Protein AF-0000000076765986 (afdb_homodimer)

Foldseek 3Di:
DPDDPPVVVVVVCVVCVVPVPQLPAAAAWAEFPDAKEWEEADPDPLQVLLNSLCSNNVHHYDYDYDDPPRPVQVVVCVVPVHRAPTWIADPRVRDTDGTSVVSSVVSCVPIGPDPPPPPD/DPDDPPVRVVVVCVVCVVPVPQLPAAAAWAEFPDAKEWEEADPDPLQVLLNSLCSNNVHHYDYDYDDPPRPVQVVVCVVPVHRAPTWIADPRVRDTDGTSVVSSVVSCVPIGPDPPPPPD

Organism: Aegilops tauschii subsp. strangulata (NCBI:txid200361)

pLDDT: mean 87.37, std 14.61, range [26.2, 98.62]

Structure (mmCIF, N/CA/C/O backbone):
data_AF-0000000076765986-model_v1
#
loop_
_entity.id
_entity.type
_entity.pdbx_description
1 polymer 'GST N-terminal domain-containing protein'
#
loop_
_atom_site.group_PDB
_atom_site.id
_atom_site.type_symbol
_atom_site.label_atom_id
_atom_site.label_alt_id
_atom_site.label_comp_id
_atom_site.label_asym_id
_atom_site.label_entity_id
_atom_site.label_seq_id
_atom_site.pdbx_PDB_ins_code
_atom_site.Cartn_x
_atom_site.Cartn_y
_atom_site.Cartn_z
_atom_site.occupancy
_atom_site.B_iso_or_equiv
_atom_site.auth_seq_id
_atom_site.auth_comp_id
_atom_site.auth_asym_id
_atom_site.auth_atom_id
_atom_site.pdbx_PDB_model_num
ATOM 1 N N . MET A 1 1 ? 6.258 20.391 14.438 1 37.16 1 MET A N 1
ATOM 2 C CA . MET A 1 1 ? 6.371 19.016 13.945 1 37.16 1 MET A CA 1
ATOM 3 C C . MET A 1 1 ? 5.172 18.188 14.383 1 37.16 1 MET A C 1
ATOM 5 O O . MET A 1 1 ? 4.961 17.969 15.578 1 37.16 1 MET A O 1
ATOM 9 N N . LEU A 1 2 ? 3.955 18.406 13.789 1 46.31 2 LEU A N 1
ATOM 10 C CA . LEU A 1 2 ? 2.732 17.797 14.289 1 46.31 2 LEU A CA 1
ATOM 11 C C . LEU A 1 2 ? 2.918 16.297 14.469 1 46.31 2 LEU A C 1
ATOM 13 O O . LEU A 1 2 ? 3.219 15.578 13.508 1 46.31 2 LEU A O 1
ATOM 17 N N . SER A 1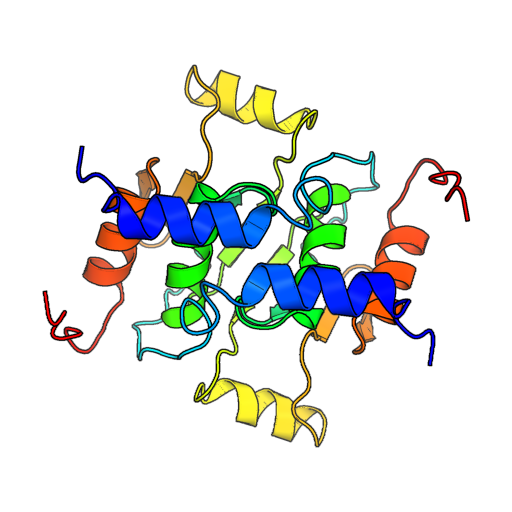 3 ? 3.469 15.953 15.688 1 57.06 3 SER A N 1
ATOM 18 C CA . SER A 1 3 ? 3.852 14.633 16.172 1 57.06 3 SER A CA 1
ATOM 19 C C . SER A 1 3 ? 2.668 13.664 16.156 1 57.06 3 SER A C 1
ATOM 21 O O . SER A 1 3 ? 1.525 14.078 16.375 1 57.06 3 SER A O 1
ATOM 23 N N . LEU A 1 4 ? 2.791 12.555 15.43 1 65.88 4 LEU A N 1
ATOM 24 C CA . LEU A 1 4 ? 1.808 11.508 15.703 1 65.88 4 LEU A CA 1
ATOM 25 C C . LEU A 1 4 ? 1.672 11.273 17.203 1 65.88 4 LEU A C 1
ATOM 27 O O . LEU A 1 4 ? 2.656 11.352 17.938 1 65.88 4 LEU A O 1
ATOM 31 N N . GLY A 1 5 ? 0.491 11.477 17.75 1 74.69 5 GLY A N 1
ATOM 32 C CA . GLY A 1 5 ? 0.334 11.18 19.172 1 74.69 5 GLY A CA 1
ATOM 33 C C . GLY A 1 5 ? 1.033 9.898 19.578 1 74.69 5 GLY A C 1
ATOM 34 O O . GLY A 1 5 ? 1.198 8.984 18.781 1 74.69 5 GLY A O 1
ATOM 35 N N . LEU A 1 6 ? 1.746 9.859 20.703 1 74.94 6 LEU A N 1
ATOM 36 C CA . LEU A 1 6 ? 2.457 8.734 21.297 1 74.94 6 LEU A CA 1
ATOM 37 C C . LEU A 1 6 ? 1.653 7.445 21.125 1 74.94 6 LEU A C 1
ATOM 39 O O . LEU A 1 6 ? 2.211 6.395 20.797 1 74.94 6 LEU A O 1
ATOM 43 N N . PHE A 1 7 ? 0.379 7.527 21.328 1 79.94 7 PHE A N 1
ATOM 44 C CA . PHE A 1 7 ? -0.491 6.359 21.219 1 79.94 7 PHE A CA 1
ATOM 45 C C . PHE A 1 7 ? -0.485 5.805 19.812 1 79.94 7 PHE A C 1
ATOM 47 O O . PHE A 1 7 ? -0.376 4.59 19.609 1 79.94 7 PHE A O 1
ATOM 54 N N . THR A 1 8 ? -0.492 6.613 18.797 1 78.88 8 THR A N 1
ATOM 55 C CA . THR A 1 8 ? -0.499 6.207 17.391 1 78.88 8 THR A CA 1
ATOM 56 C C . THR A 1 8 ? 0.824 5.547 17.016 1 78.88 8 THR A C 1
ATOM 58 O O . THR A 1 8 ? 0.838 4.504 16.359 1 78.88 8 THR A O 1
ATOM 61 N N . THR A 1 9 ? 1.862 6.16 17.469 1 78.5 9 THR A N 1
ATOM 62 C CA . THR A 1 9 ? 3.186 5.625 17.156 1 78.5 9 THR A CA 1
ATOM 63 C C . THR A 1 9 ? 3.375 4.254 17.797 1 78.5 9 THR A C 1
ATOM 65 O O . THR A 1 9 ? 3.896 3.334 17.172 1 78.5 9 THR A O 1
ATOM 68 N N . ILE A 1 10 ? 2.895 4.09 18.984 1 79.12 10 ILE A N 1
ATOM 69 C CA . ILE A 1 10 ? 3.021 2.828 19.703 1 79.12 10 ILE A CA 1
ATOM 70 C C . ILE A 1 10 ? 2.168 1.758 19.016 1 79.12 10 ILE A C 1
ATOM 72 O O . ILE A 1 10 ? 2.646 0.653 18.75 1 79.12 10 ILE A O 1
ATOM 76 N N . THR A 1 11 ? 0.942 2.045 18.672 1 81.44 11 THR A N 1
ATOM 77 C CA . THR A 1 11 ? 0.042 1.063 18.062 1 81.44 11 THR A CA 1
ATOM 78 C C . THR A 1 11 ? 0.521 0.669 16.672 1 81.44 11 THR A C 1
ATOM 80 O O . THR A 1 11 ? 0.465 -0.505 16.297 1 81.44 11 THR A O 1
ATOM 83 N N . ALA A 1 12 ? 0.985 1.662 15.984 1 81.06 12 ALA A N 1
ATOM 84 C CA . ALA A 1 12 ? 1.532 1.361 14.664 1 81.06 12 ALA A CA 1
ATOM 85 C C . ALA A 1 12 ? 2.777 0.486 14.773 1 81.06 12 ALA A C 1
ATOM 87 O O . ALA A 1 12 ? 2.953 -0.455 13.992 1 81.06 12 ALA A O 1
ATOM 88 N N . GLY A 1 13 ? 3.613 0.76 15.711 1 80.69 13 GLY A N 1
ATOM 89 C CA . GLY A 1 13 ? 4.793 -0.049 15.961 1 80.69 13 GLY A CA 1
ATOM 90 C C . GLY A 1 13 ? 4.469 -1.472 16.375 1 80.69 13 GLY A C 1
ATOM 91 O O . GLY A 1 13 ? 5.066 -2.424 15.859 1 80.69 13 GLY A O 1
ATOM 92 N N . LEU A 1 14 ? 3.521 -1.623 17.281 1 79.62 14 LEU A N 1
ATOM 93 C CA . LEU A 1 14 ? 3.107 -2.938 17.75 1 79.62 14 LEU A CA 1
ATOM 94 C C . LEU A 1 14 ? 2.467 -3.746 16.641 1 79.62 14 LEU A C 1
ATOM 96 O O . LEU A 1 14 ? 2.619 -4.969 16.578 1 79.62 14 LEU A O 1
ATOM 100 N N . ALA A 1 15 ? 1.842 -3.068 15.734 1 74.06 15 ALA A N 1
ATOM 101 C CA . ALA A 1 15 ? 1.213 -3.723 14.586 1 74.06 15 ALA A CA 1
ATOM 102 C C . ALA A 1 15 ? 2.26 -4.328 13.656 1 74.06 15 ALA A C 1
ATOM 104 O O . ALA A 1 15 ? 2.012 -5.352 13.016 1 74.06 15 ALA A O 1
ATOM 105 N N . MET A 1 16 ? 3.391 -3.809 13.719 1 74.75 16 MET A N 1
ATOM 106 C CA . MET A 1 16 ? 4.414 -4.223 12.766 1 74.75 16 MET A CA 1
ATOM 107 C C . MET A 1 16 ? 5.383 -5.215 13.398 1 74.75 16 MET A C 1
ATOM 109 O O . MET A 1 16 ? 6.152 -5.879 12.703 1 74.75 16 MET A O 1
ATOM 113 N N . ILE A 1 17 ? 5.355 -5.359 14.695 1 75.12 17 ILE A N 1
ATOM 114 C CA . ILE A 1 17 ? 6.371 -6.062 15.469 1 75.12 17 ILE A CA 1
ATOM 115 C C . ILE A 1 17 ? 6.395 -7.535 15.062 1 75.12 17 ILE A C 1
ATOM 117 O O . ILE A 1 17 ? 7.465 -8.141 14.953 1 75.12 17 ILE A O 1
ATOM 121 N N . TRP A 1 18 ? 5.383 -8.195 14.828 1 76.31 18 TRP A N 1
ATOM 122 C CA . TRP A 1 18 ? 5.34 -9.641 14.633 1 76.31 18 TRP A CA 1
ATOM 123 C C . TRP A 1 18 ? 5.777 -10.016 13.219 1 76.31 18 TRP A C 1
ATOM 125 O O . TRP A 1 18 ? 6.125 -11.172 12.953 1 76.31 18 TRP A O 1
ATOM 135 N N . ARG A 1 19 ? 5.84 -9.023 12.375 1 76.62 19 ARG A N 1
ATOM 136 C CA . ARG A 1 19 ? 6.195 -9.289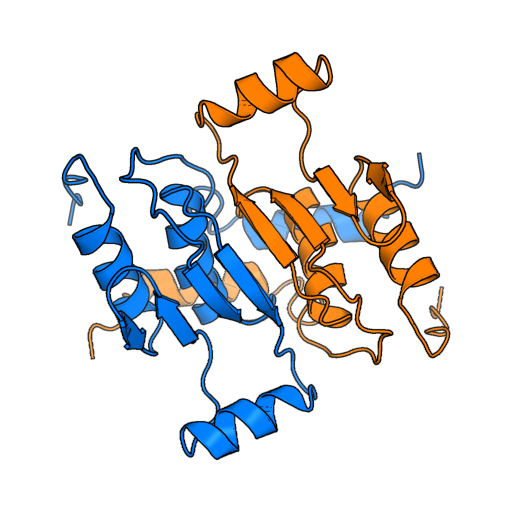 10.984 1 76.62 19 ARG A CA 1
ATOM 137 C C . ARG A 1 19 ? 7.191 -8.25 10.469 1 76.62 19 ARG A C 1
ATOM 139 O O . ARG A 1 19 ? 7.18 -7.914 9.281 1 76.62 19 ARG A O 1
ATOM 146 N N . VAL A 1 20 ? 7.965 -7.766 11.258 1 72.94 20 VAL A N 1
ATOM 147 C CA . VAL A 1 20 ? 8.859 -6.645 10.984 1 72.94 20 VAL A CA 1
ATOM 148 C C . VAL A 1 20 ? 9.797 -7.004 9.836 1 72.94 20 VAL A C 1
ATOM 150 O O . VAL A 1 20 ? 10.109 -6.156 8.992 1 72.94 20 VAL A O 1
ATOM 153 N N . TRP A 1 21 ? 10.055 -8.18 9.695 1 78.06 21 TRP A N 1
ATOM 154 C CA . TRP A 1 21 ? 11.008 -8.555 8.656 1 78.06 21 TRP A CA 1
ATOM 155 C C . TRP A 1 21 ? 10.312 -8.727 7.312 1 78.06 21 TRP A C 1
ATOM 157 O O . TRP A 1 21 ? 10.914 -8.508 6.262 1 78.06 21 TRP A O 1
ATOM 167 N N . LYS A 1 22 ? 9.062 -9.055 7.43 1 81.75 22 LYS A N 1
ATOM 168 C CA . LYS A 1 22 ? 8.328 -9.242 6.184 1 81.75 22 LYS A CA 1
ATOM 169 C C . LYS A 1 22 ? 7.949 -7.906 5.559 1 81.75 22 LYS A C 1
ATOM 171 O O . LYS A 1 22 ? 7.438 -7.016 6.242 1 81.75 22 LYS A O 1
ATOM 176 N N . GLY A 1 23 ? 8.312 -7.66 4.25 1 85 23 GLY A N 1
ATOM 177 C CA . GLY A 1 23 ? 8.039 -6.418 3.547 1 85 23 GLY A CA 1
ATOM 178 C C . GLY A 1 23 ? 9.039 -5.32 3.857 1 85 23 GLY A C 1
ATOM 179 O O . GLY A 1 23 ? 8.789 -4.148 3.576 1 85 23 GLY A O 1
ATOM 180 N N . SER A 1 24 ? 10.094 -5.676 4.531 1 86.06 24 SER A N 1
ATOM 181 C CA . SER A 1 24 ? 11.07 -4.664 4.934 1 86.06 24 SER A CA 1
ATOM 182 C C . SER A 1 24 ? 12.375 -4.809 4.156 1 86.06 24 SER A C 1
ATOM 184 O O . SER A 1 24 ? 13.172 -3.875 4.094 1 86.06 24 SER A O 1
ATOM 186 N N . SER A 1 25 ? 12.5 -6.016 3.592 1 86.81 25 SER A N 1
ATOM 187 C CA . SER A 1 25 ? 13.75 -6.238 2.877 1 86.81 25 SER A CA 1
ATOM 188 C C . SER A 1 25 ? 13.539 -6.238 1.367 1 86.81 25 SER A C 1
ATOM 190 O O . SER A 1 25 ? 12.445 -6.551 0.892 1 86.81 25 SER A O 1
ATOM 192 N N . TYR A 1 26 ? 14.68 -5.98 0.683 1 90.12 26 TYR A N 1
ATOM 193 C CA . TYR A 1 26 ? 14.664 -5.871 -0.771 1 90.12 26 TYR A CA 1
ATOM 194 C C . TYR A 1 26 ? 15.211 -7.137 -1.42 1 90.12 26 TYR A C 1
ATOM 196 O O . TYR A 1 26 ? 16.219 -7.68 -0.98 1 90.12 26 TYR A O 1
ATOM 204 N N . THR A 1 27 ? 14.422 -7.594 -2.367 1 89.94 27 THR A N 1
ATOM 205 C CA . THR A 1 27 ? 14.867 -8.664 -3.254 1 89.94 27 THR A CA 1
ATOM 206 C C . THR A 1 27 ? 14.984 -8.156 -4.691 1 89.94 27 THR A C 1
ATOM 208 O O . THR A 1 27 ? 14.078 -7.504 -5.203 1 89.94 27 THR A O 1
ATOM 211 N N . VAL A 1 28 ? 16.156 -8.438 -5.309 1 90.31 28 VAL A N 1
ATOM 212 C CA . VAL A 1 28 ? 16.359 -8.008 -6.688 1 90.31 28 VAL A CA 1
ATOM 213 C C . VAL A 1 28 ? 15.305 -8.633 -7.594 1 90.31 28 VAL A C 1
ATOM 215 O O . VAL A 1 28 ? 15.031 -9.828 -7.5 1 90.31 28 VAL A O 1
ATOM 218 N N . SER A 1 29 ? 14.672 -7.789 -8.398 1 93.69 29 SER A N 1
ATOM 219 C CA . SER A 1 29 ? 13.57 -8.258 -9.234 1 93.69 29 SER A CA 1
ATOM 220 C C . SER A 1 29 ? 13.625 -7.629 -10.625 1 93.69 29 SER A C 1
ATOM 222 O O . SER A 1 29 ? 14.328 -6.637 -10.836 1 93.69 29 SER A O 1
ATOM 224 N N . LYS A 1 30 ? 13.016 -8.359 -11.578 1 93.69 30 LYS A N 1
ATOM 225 C CA . LYS A 1 30 ? 12.766 -7.773 -12.891 1 93.69 30 LYS A CA 1
ATOM 226 C C . LYS A 1 30 ? 11.68 -6.707 -12.82 1 93.69 30 LYS A C 1
ATOM 228 O O . LYS A 1 30 ? 10.539 -6.996 -12.438 1 93.69 30 LYS A O 1
ATOM 233 N N . LEU A 1 31 ? 11.992 -5.523 -13.195 1 92.75 31 LEU A N 1
ATOM 234 C CA . LEU A 1 31 ? 11.016 -4.449 -13.094 1 92.75 31 LEU A CA 1
ATOM 235 C C . LEU A 1 31 ? 10.031 -4.504 -14.258 1 92.75 31 LEU A C 1
ATOM 237 O O . LEU A 1 31 ? 10.438 -4.531 -15.422 1 92.75 31 LEU A O 1
ATOM 241 N N . PRO A 1 32 ? 8.805 -4.551 -13.938 1 96.12 32 PRO A N 1
ATOM 242 C CA . PRO A 1 32 ? 7.82 -4.551 -15.016 1 96.12 32 PRO A CA 1
ATOM 243 C C . PRO A 1 32 ? 7.695 -3.191 -15.703 1 96.12 32 PRO A C 1
ATOM 245 O O . PRO A 1 32 ? 7.855 -2.152 -15.055 1 96.12 32 PRO A O 1
ATOM 248 N N . PRO A 1 33 ? 7.438 -3.211 -17.016 1 96.56 33 PRO A N 1
ATOM 249 C CA . PRO A 1 33 ? 7.262 -1.948 -17.734 1 96.56 33 PRO A CA 1
ATOM 250 C C . PRO A 1 33 ? 6.105 -1.112 -17.188 1 96.56 33 PRO A C 1
ATOM 252 O O . PRO A 1 33 ? 6.156 0.12 -17.234 1 96.56 33 PRO A O 1
ATOM 255 N N . GLN A 1 34 ? 5.09 -1.796 -16.766 1 97.94 34 GLN A N 1
ATOM 256 C CA . GLN A 1 34 ? 3.928 -1.121 -16.188 1 97.94 34 GLN A CA 1
ATOM 257 C C . GLN A 1 34 ? 3.691 -1.555 -14.742 1 97.94 34 GLN A C 1
ATOM 259 O O . GLN A 1 34 ? 3.945 -2.707 -14.391 1 97.94 34 GLN A O 1
ATOM 264 N N . PRO A 1 35 ? 3.174 -0.649 -13.961 1 98.25 35 PRO A N 1
ATOM 265 C CA . PRO A 1 35 ? 2.9 -1.042 -12.578 1 98.25 35 PRO A CA 1
ATOM 266 C C . PRO A 1 35 ? 1.866 -2.16 -12.469 1 98.25 35 PRO A C 1
ATOM 268 O O . PRO A 1 35 ? 0.938 -2.223 -13.281 1 98.25 35 PRO A O 1
ATOM 271 N N . ILE A 1 36 ? 2.057 -2.975 -11.453 1 98.44 36 ILE A N 1
ATOM 272 C CA . ILE A 1 36 ? 1.033 -3.953 -11.109 1 98.44 36 ILE A CA 1
ATOM 273 C C . ILE A 1 36 ? -0.165 -3.246 -10.477 1 98.44 36 ILE A C 1
ATOM 275 O O . ILE A 1 36 ? 0.001 -2.303 -9.703 1 98.44 36 ILE A O 1
ATOM 279 N N . GLU A 1 37 ? -1.327 -3.664 -10.875 1 98.25 37 GLU A N 1
ATOM 280 C CA . GLU A 1 37 ? -2.508 -3.135 -10.195 1 98.25 37 GLU A CA 1
ATOM 281 C C . GLU A 1 37 ? -2.969 -4.066 -9.078 1 98.25 37 GLU A C 1
ATOM 283 O O . GLU A 1 37 ? -3 -5.289 -9.258 1 98.25 37 GLU A O 1
ATOM 288 N N . ILE A 1 38 ? -3.246 -3.463 -7.918 1 98.12 38 ILE A N 1
ATOM 289 C CA . ILE A 1 38 ? -3.699 -4.277 -6.793 1 98.12 38 ILE A CA 1
ATOM 290 C C . ILE A 1 38 ? -4.906 -3.615 -6.133 1 98.12 38 ILE A C 1
ATOM 292 O O . ILE A 1 38 ? -4.926 -2.398 -5.938 1 98.12 38 ILE A O 1
ATOM 296 N N . TRP A 1 39 ? -6.004 -4.324 -5.957 1 96.56 39 TRP A N 1
ATOM 297 C CA . TRP A 1 39 ? -7.137 -3.955 -5.113 1 96.56 39 TRP A CA 1
ATOM 298 C C . TRP A 1 39 ? -6.977 -4.523 -3.707 1 96.56 39 TRP A C 1
ATOM 300 O O . TRP A 1 39 ? -6.938 -5.746 -3.525 1 96.56 39 TRP A O 1
ATOM 310 N N . ALA A 1 40 ? -6.809 -3.641 -2.779 1 96.12 40 ALA A N 1
ATOM 311 C CA . ALA A 1 40 ? -6.465 -4.035 -1.415 1 96.12 40 ALA A CA 1
ATOM 312 C C . ALA A 1 40 ? -6.887 -2.963 -0.413 1 96.12 40 ALA A C 1
ATOM 314 O O . ALA A 1 40 ? -7.363 -1.894 -0.802 1 96.12 40 ALA A O 1
ATOM 315 N N . TYR A 1 41 ? -6.805 -3.307 0.894 1 93.19 41 TYR A N 1
ATOM 316 C CA . TYR A 1 41 ? -6.977 -2.35 1.979 1 93.19 41 TYR A CA 1
ATOM 317 C C . TYR A 1 41 ? -6.102 -2.713 3.174 1 93.19 41 TYR A C 1
ATOM 319 O O . TYR A 1 41 ? -5.672 -3.861 3.309 1 93.19 41 TYR A O 1
ATOM 327 N N . GLU A 1 42 ? -5.797 -1.747 4.047 1 90.06 42 GLU A N 1
ATOM 328 C CA . GLU A 1 42 ? -4.754 -1.841 5.062 1 90.06 42 GLU A CA 1
ATOM 329 C C . GLU A 1 42 ? -5.145 -2.811 6.172 1 90.06 42 GLU A C 1
ATOM 331 O O . GLU A 1 42 ? -4.293 -3.502 6.73 1 90.06 42 GLU A O 1
ATOM 336 N N . GLY A 1 43 ? -6.418 -2.98 6.504 1 86.31 43 GLY A N 1
ATOM 337 C CA . GLY A 1 43 ? -6.852 -3.779 7.641 1 86.31 43 GLY A CA 1
ATOM 338 C C . GLY A 1 43 ? -6.992 -5.254 7.312 1 86.31 43 GLY A C 1
ATOM 339 O O . GLY A 1 43 ? -7.531 -6.023 8.109 1 86.31 43 GLY A O 1
ATOM 340 N N . SER A 1 44 ? -6.547 -5.707 6.234 1 89.12 44 SER A N 1
ATOM 341 C CA . SER A 1 44 ? -6.645 -7.105 5.824 1 89.12 44 SER A CA 1
ATOM 342 C C . SER A 1 44 ? -5.297 -7.809 5.93 1 89.12 44 SER A C 1
ATOM 344 O O . SER A 1 44 ? -4.336 -7.426 5.258 1 89.12 44 SER A O 1
ATOM 346 N N . PRO A 1 45 ? -5.246 -8.867 6.746 1 89.94 45 PRO A N 1
ATOM 347 C CA . PRO A 1 45 ? -3.982 -9.609 6.816 1 89.94 45 PRO A CA 1
ATOM 348 C C . PRO A 1 45 ? -3.605 -10.258 5.488 1 89.94 45 PRO A C 1
ATOM 350 O O . PRO A 1 45 ? -2.418 -10.414 5.191 1 89.94 45 PRO A O 1
ATOM 353 N N . PHE A 1 46 ? -4.551 -10.625 4.711 1 91.62 46 PHE A N 1
ATOM 354 C CA . PHE A 1 46 ? -4.293 -11.242 3.416 1 91.62 46 PHE A CA 1
ATOM 355 C C . PHE A 1 46 ? -3.762 -10.211 2.424 1 91.62 46 PHE A C 1
ATOM 357 O O . PHE A 1 46 ? -2.863 -10.508 1.635 1 91.62 46 PHE A O 1
ATOM 364 N N . CYS A 1 47 ? -4.355 -9 2.467 1 94.06 47 CYS A N 1
ATOM 365 C CA . CYS A 1 47 ? -3.844 -7.91 1.644 1 94.06 47 CYS A CA 1
ATOM 366 C C . CYS A 1 47 ? -2.41 -7.562 2.029 1 94.06 47 CYS A C 1
ATOM 368 O O . CYS A 1 47 ? -1.582 -7.277 1.164 1 94.06 47 CYS A O 1
ATOM 370 N N . LYS A 1 48 ? -2.154 -7.652 3.293 1 92.19 48 LYS A N 1
ATOM 371 C CA . LYS A 1 48 ? -0.805 -7.371 3.775 1 92.19 48 LYS A CA 1
ATOM 372 C C . LYS A 1 48 ? 0.208 -8.336 3.168 1 92.19 48 LYS A C 1
ATOM 374 O O . LYS A 1 48 ? 1.279 -7.922 2.721 1 92.19 48 LYS A O 1
ATOM 379 N N . ILE A 1 49 ? -0.094 -9.547 3.148 1 92.56 49 ILE A N 1
ATOM 380 C CA . ILE A 1 49 ? 0.811 -10.578 2.648 1 92.56 49 ILE A CA 1
ATOM 381 C C . ILE A 1 49 ? 1.153 -10.297 1.187 1 92.56 49 ILE A C 1
ATOM 383 O O . ILE A 1 49 ? 2.318 -10.375 0.789 1 92.56 49 ILE A O 1
ATOM 387 N N . ALA A 1 50 ? 0.202 -9.992 0.402 1 96 50 ALA A N 1
ATOM 388 C CA . ALA A 1 50 ? 0.445 -9.664 -0.999 1 96 50 ALA A CA 1
ATOM 389 C C . ALA A 1 50 ? 1.283 -8.391 -1.125 1 96 50 ALA A C 1
ATOM 391 O O . ALA A 1 50 ? 2.215 -8.336 -1.93 1 96 50 ALA A O 1
ATOM 392 N N . ARG A 1 51 ? 0.944 -7.363 -0.304 1 95.75 51 ARG A N 1
ATOM 393 C CA . ARG A 1 51 ? 1.693 -6.113 -0.338 1 95.75 51 ARG A CA 1
ATOM 394 C C . ARG A 1 51 ? 3.148 -6.336 0.059 1 95.75 51 ARG A C 1
ATOM 396 O O . ARG A 1 51 ? 4.051 -5.703 -0.495 1 95.75 51 ARG A O 1
ATOM 403 N N . GLU A 1 52 ? 3.387 -7.176 1.002 1 94.19 52 GLU A N 1
ATOM 404 C CA . GLU A 1 52 ? 4.754 -7.492 1.403 1 94.19 52 GLU A CA 1
ATOM 405 C C . GLU A 1 52 ? 5.57 -8.008 0.222 1 94.19 52 GLU A C 1
ATOM 407 O O . GLU A 1 52 ? 6.719 -7.602 0.03 1 94.19 52 GLU A O 1
ATOM 412 N N . ALA A 1 53 ? 4.992 -8.883 -0.536 1 95.25 53 ALA A N 1
ATOM 413 C CA . ALA A 1 53 ? 5.695 -9.414 -1.701 1 95.25 53 ALA A CA 1
ATOM 414 C C . ALA A 1 53 ? 5.984 -8.312 -2.719 1 95.25 53 ALA A C 1
ATOM 416 O O . ALA A 1 53 ? 7.09 -8.234 -3.26 1 95.25 53 ALA A O 1
ATOM 417 N N . LEU A 1 54 ? 4.988 -7.465 -2.986 1 96.94 54 LEU A N 1
ATOM 418 C CA . LEU A 1 54 ? 5.156 -6.355 -3.92 1 96.94 54 LEU A CA 1
ATOM 419 C C . LEU A 1 54 ? 6.285 -5.434 -3.469 1 96.94 54 LEU A C 1
ATOM 421 O O . LEU A 1 54 ? 7.09 -4.988 -4.289 1 96.94 54 LEU A O 1
ATOM 425 N N . VAL A 1 55 ? 6.348 -5.145 -2.172 1 95.12 55 VAL A N 1
ATOM 426 C CA . VAL A 1 55 ? 7.332 -4.219 -1.617 1 95.12 55 VAL A CA 1
ATOM 427 C C . VAL A 1 55 ? 8.719 -4.859 -1.646 1 95.12 55 VAL A C 1
ATOM 429 O O . VAL A 1 55 ? 9.695 -4.219 -2.037 1 95.12 55 VAL A O 1
ATOM 432 N N . GLU A 1 56 ? 8.82 -6.145 -1.275 1 93.69 56 GLU A N 1
ATOM 433 C CA . GLU A 1 56 ? 10.117 -6.828 -1.239 1 93.69 56 GLU A CA 1
ATOM 434 C C . GLU A 1 56 ? 10.727 -6.926 -2.635 1 93.69 56 GLU A C 1
ATOM 436 O O . GLU A 1 56 ? 11.938 -6.812 -2.795 1 93.69 56 GLU A O 1
ATOM 441 N N . LEU A 1 57 ? 9.859 -7.145 -3.578 1 94.94 57 LEU A N 1
ATOM 442 C CA . LEU A 1 57 ? 10.32 -7.258 -4.961 1 94.94 57 LEU A CA 1
ATOM 443 C C . LEU A 1 57 ? 10.414 -5.883 -5.613 1 94.94 57 LEU A C 1
ATOM 445 O O . LEU A 1 57 ? 10.828 -5.766 -6.77 1 94.94 57 LEU A O 1
ATOM 449 N N . GLU A 1 58 ? 9.969 -4.852 -4.902 1 94.38 58 GLU A N 1
ATOM 450 C CA . GLU A 1 58 ? 9.953 -3.453 -5.32 1 94.38 58 GLU A CA 1
ATOM 451 C C . GLU A 1 58 ? 9.25 -3.287 -6.668 1 94.38 58 GLU A C 1
ATOM 453 O O . GLU A 1 58 ? 9.766 -2.613 -7.562 1 94.38 58 GLU A O 1
ATOM 458 N N . LEU A 1 59 ? 8.203 -3.945 -6.801 1 96.69 59 LEU A N 1
ATOM 459 C CA . LEU A 1 59 ? 7.355 -3.799 -7.977 1 96.69 59 LEU A CA 1
ATOM 460 C C . LEU A 1 59 ? 6.441 -2.588 -7.844 1 96.69 59 LEU A C 1
ATOM 462 O O . LEU A 1 59 ? 5.598 -2.537 -6.941 1 96.69 59 LEU A O 1
ATOM 466 N N . PRO A 1 60 ? 6.684 -1.605 -8.695 1 96.69 60 PRO A N 1
ATOM 467 C CA . PRO A 1 60 ? 5.707 -0.518 -8.633 1 96.69 60 PRO A CA 1
ATOM 468 C C . PRO A 1 60 ? 4.27 -1.005 -8.805 1 96.69 60 PRO A C 1
ATOM 470 O O . PRO A 1 60 ? 4.008 -1.893 -9.617 1 96.69 60 PRO A O 1
ATOM 473 N N . HIS A 1 61 ? 3.4 -0.438 -7.984 1 98.44 61 HIS A N 1
ATOM 474 C CA . HIS A 1 61 ? 2.029 -0.932 -8.062 1 98.44 61 HIS A CA 1
ATOM 475 C C . HIS A 1 61 ? 1.025 0.176 -7.77 1 98.44 61 HIS A C 1
ATOM 477 O O . HIS A 1 61 ? 1.287 1.053 -6.941 1 98.44 61 HIS A O 1
ATOM 483 N N . LEU A 1 62 ? 0.034 0.146 -8.57 1 98.25 62 LEU A N 1
ATOM 484 C CA . LEU A 1 62 ? -1.111 1.027 -8.367 1 98.25 62 LEU A CA 1
ATOM 485 C C . LEU A 1 62 ? -2.148 0.372 -7.465 1 98.25 62 LEU A C 1
ATOM 487 O O . LEU A 1 62 ? -2.744 -0.645 -7.828 1 98.25 62 LEU A O 1
ATOM 491 N N . LEU A 1 63 ? -2.342 0.993 -6.312 1 97.75 63 LEU A N 1
ATOM 492 C CA . LEU A 1 63 ? -3.264 0.417 -5.34 1 97.75 63 LEU A CA 1
ATOM 493 C C . LEU A 1 63 ? -4.633 1.083 -5.426 1 97.75 63 LEU A C 1
ATOM 495 O O . LEU A 1 63 ? -4.738 2.309 -5.352 1 97.75 63 LEU A O 1
ATOM 499 N N . HIS A 1 64 ? -5.59 0.263 -5.695 1 95.75 64 HIS A N 1
ATOM 500 C CA . HIS A 1 64 ? -7 0.631 -5.602 1 95.75 64 HIS A CA 1
ATOM 501 C C . HIS A 1 64 ? -7.594 0.193 -4.266 1 95.75 64 HIS A C 1
ATOM 503 O O . HIS A 1 64 ? -7.801 -1 -4.035 1 95.75 64 HIS A O 1
ATOM 509 N N . SER A 1 65 ? -7.875 1.196 -3.502 1 94.69 65 SER A N 1
ATOM 510 C CA . SER A 1 65 ? -8.367 0.893 -2.162 1 94.69 65 SER A CA 1
ATOM 511 C C . SER A 1 65 ? -9.82 0.427 -2.199 1 94.69 65 SER A C 1
ATOM 513 O O . SER A 1 65 ? -10.633 0.975 -2.945 1 94.69 65 SER A O 1
ATOM 515 N N . CYS A 1 66 ? -10.086 -0.544 -1.438 1 93.69 66 CYS A N 1
ATOM 516 C CA . CYS A 1 66 ? -11.438 -1.055 -1.271 1 93.69 66 CYS A CA 1
ATOM 517 C C . CYS A 1 66 ? -11.711 -1.415 0.184 1 93.69 66 CYS A C 1
ATOM 519 O O . CYS A 1 66 ? -12.039 -2.562 0.494 1 93.69 66 CYS A O 1
ATOM 521 N N . ALA A 1 67 ? -11.602 -0.411 1.027 1 90.81 67 ALA A N 1
ATOM 522 C CA . ALA A 1 67 ? -11.812 -0.59 2.461 1 90.81 67 ALA A CA 1
ATOM 523 C C . ALA A 1 67 ? -13.25 -1.015 2.752 1 90.81 67 ALA A C 1
ATOM 525 O O . ALA A 1 67 ? -14.102 -0.992 1.861 1 90.81 67 ALA A O 1
ATOM 526 N N . ARG A 1 68 ? -13.5 -1.415 3.955 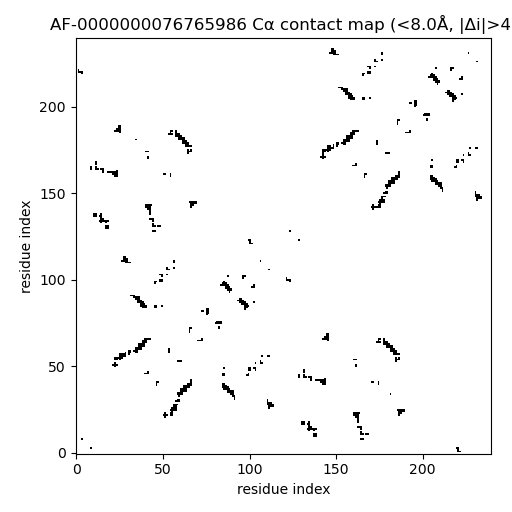1 88.31 68 ARG A N 1
ATOM 527 C CA . ARG A 1 68 ? -14.844 -1.804 4.352 1 88.31 68 ARG A CA 1
ATOM 528 C C . ARG A 1 68 ? -15.82 -0.646 4.184 1 88.31 68 ARG A C 1
ATOM 530 O O . ARG A 1 68 ? -15.508 0.496 4.52 1 88.31 68 ARG A O 1
ATOM 537 N N . GLY A 1 69 ? -17 -1.01 3.541 1 87.75 69 GLY A N 1
ATOM 538 C CA . GLY A 1 69 ? -18.016 0.005 3.326 1 87.75 69 GLY A CA 1
ATOM 539 C C . GLY A 1 69 ? -17.844 0.749 2.014 1 87.75 69 GLY A C 1
ATOM 540 O O . GLY A 1 69 ? -18.703 1.54 1.629 1 87.75 69 GLY A O 1
ATOM 541 N N . SER A 1 70 ? -16.688 0.572 1.398 1 90.25 70 SER A N 1
ATOM 542 C CA . SER A 1 70 ? -16.422 1.241 0.127 1 90.25 70 SER A CA 1
ATOM 543 C C . SER A 1 70 ? -17.406 0.774 -0.949 1 90.25 70 SER A C 1
ATOM 545 O O . SER A 1 70 ? -17.656 -0.425 -1.089 1 90.25 70 SER A O 1
ATOM 547 N N . PRO A 1 71 ? -17.922 1.65 -1.771 1 88.75 71 PRO A N 1
ATOM 548 C CA . PRO A 1 71 ? -18.75 1.254 -2.912 1 88.75 71 PRO A CA 1
ATOM 549 C C . PRO A 1 71 ? -17.969 0.485 -3.973 1 88.75 71 PRO A C 1
ATOM 551 O O . PRO A 1 71 ? -18.562 -0.221 -4.793 1 88.75 71 PRO A O 1
ATOM 554 N N . LYS A 1 72 ? -16.672 0.593 -3.912 1 89.06 72 LYS A N 1
ATOM 555 C CA . LYS A 1 72 ? -15.844 -0.081 -4.906 1 89.06 72 LYS A CA 1
ATOM 556 C C . LYS A 1 72 ? -15.93 -1.598 -4.758 1 89.06 72 LYS A C 1
ATOM 558 O O . LYS A 1 72 ? -15.602 -2.336 -5.688 1 89.06 72 LYS A O 1
ATOM 563 N N . ARG A 1 73 ? -16.234 -1.979 -3.586 1 91.5 73 ARG A N 1
ATOM 564 C CA . ARG A 1 73 ? -16.391 -3.412 -3.354 1 91.5 73 ARG A CA 1
ATOM 565 C C . ARG A 1 73 ? -17.5 -3.992 -4.219 1 91.5 73 ARG A C 1
ATOM 567 O O . ARG A 1 73 ? -17.391 -5.125 -4.691 1 91.5 73 ARG A O 1
ATOM 574 N N . GLN A 1 74 ? -18.531 -3.197 -4.441 1 90.75 74 GLN A N 1
ATOM 575 C CA . GLN A 1 74 ? -19.625 -3.629 -5.297 1 90.75 74 GLN A CA 1
ATOM 576 C C . GLN A 1 74 ? -19.172 -3.758 -6.75 1 90.75 74 GLN A C 1
ATOM 578 O O . GLN A 1 74 ? -19.641 -4.648 -7.469 1 90.75 74 GLN A O 1
ATOM 583 N N . GLU A 1 75 ? -18.25 -2.854 -7.113 1 88 75 GLU A N 1
ATOM 584 C CA . GLU A 1 75 ? -17.719 -2.938 -8.469 1 88 75 GLU A CA 1
ATOM 585 C C . GLU A 1 75 ? -16.984 -4.254 -8.688 1 88 75 GLU A C 1
ATOM 587 O O . GLU A 1 75 ? -17.156 -4.902 -9.727 1 88 75 GLU A O 1
ATOM 592 N N . ILE A 1 76 ? -16.172 -4.613 -7.723 1 87.38 76 ILE A N 1
ATOM 593 C CA . ILE A 1 76 ? -15.445 -5.875 -7.801 1 87.38 76 ILE A CA 1
ATOM 594 C C . ILE A 1 76 ? -16.422 -7.043 -7.785 1 87.38 76 ILE A C 1
ATOM 596 O O . ILE A 1 76 ? -16.266 -8.008 -8.531 1 87.38 76 ILE A O 1
ATOM 600 N N . PHE A 1 77 ? -17.438 -6.922 -6.938 1 91.38 77 PHE A N 1
ATOM 601 C CA . PHE A 1 77 ? -18.469 -7.953 -6.852 1 91.38 77 PHE A CA 1
ATOM 602 C C . PHE A 1 77 ? -19.172 -8.125 -8.195 1 91.38 77 PHE A C 1
ATOM 604 O O . PHE A 1 77 ? -19.375 -9.25 -8.656 1 91.38 77 PHE A O 1
ATOM 611 N N . LYS A 1 78 ? -19.531 -7.043 -8.781 1 91.31 78 LYS A N 1
ATOM 612 C CA . LYS A 1 78 ? -20.234 -7.086 -10.062 1 91.31 78 LYS A CA 1
ATOM 613 C C . LYS A 1 78 ? -19.359 -7.68 -11.156 1 91.31 78 LYS A C 1
ATOM 615 O O . LYS A 1 78 ? -19.828 -8.445 -11.992 1 91.31 78 LYS A O 1
ATOM 620 N N . LYS A 1 79 ? -18.141 -7.387 -11.07 1 89.5 79 LYS A N 1
ATOM 621 C CA . LYS A 1 79 ? -17.203 -7.832 -12.102 1 89.5 79 LYS A CA 1
ATOM 622 C C . LYS A 1 79 ? -16.844 -9.305 -11.922 1 89.5 79 LYS A C 1
ATOM 624 O O . LYS A 1 79 ? -16.719 -10.047 -12.906 1 89.5 79 LYS A O 1
ATOM 629 N N . HIS A 1 80 ? -16.781 -9.828 -10.672 1 89.88 80 HIS A N 1
ATOM 630 C CA . HIS A 1 80 ? -16.219 -11.156 -10.453 1 89.88 80 HIS A CA 1
ATOM 631 C C . HIS A 1 80 ? -17.234 -12.062 -9.766 1 89.88 80 HIS A C 1
ATOM 633 O O . HIS A 1 80 ? -17 -13.266 -9.625 1 89.88 80 HIS A O 1
ATOM 639 N N . GLY A 1 81 ? -18.406 -11.461 -9.375 1 90.88 81 GLY A N 1
ATOM 640 C CA . GLY A 1 81 ? -19.469 -12.234 -8.734 1 90.88 81 GLY A CA 1
ATOM 641 C C . GLY A 1 81 ? -19.266 -12.383 -7.238 1 90.88 81 GLY A C 1
ATOM 642 O O . GLY A 1 81 ? -20.125 -12.945 -6.547 1 90.88 81 GLY A O 1
ATOM 643 N N . LEU A 1 82 ? -18.078 -12 -6.766 1 88.88 82 LEU A N 1
ATOM 644 C CA . LEU A 1 82 ? -17.734 -11.992 -5.348 1 88.88 82 LEU A CA 1
ATOM 645 C C . LEU A 1 82 ? -16.781 -10.852 -5.016 1 88.88 82 LEU A C 1
ATOM 647 O O . LEU A 1 82 ? -16.094 -10.344 -5.895 1 88.88 82 LEU A O 1
ATOM 651 N N . PHE A 1 83 ? -16.938 -10.438 -3.779 1 90.25 83 PHE A N 1
ATOM 652 C CA . PHE A 1 83 ? -15.883 -9.547 -3.332 1 90.25 83 PHE A CA 1
ATOM 653 C C . PHE A 1 83 ? -14.773 -10.328 -2.637 1 90.25 83 PHE A C 1
ATOM 655 O O . PHE A 1 83 ? -15.031 -11.062 -1.684 1 90.25 83 PHE A O 1
ATOM 662 N N . GLN A 1 84 ? -13.625 -10.188 -3.195 1 92.94 84 GLN A N 1
ATOM 663 C CA . GLN A 1 84 ? -12.438 -10.766 -2.588 1 92.94 84 GLN A CA 1
ATOM 664 C C . GLN A 1 84 ? -11.219 -9.867 -2.785 1 92.94 84 GLN A C 1
ATOM 666 O O . GLN A 1 84 ? -11.023 -9.312 -3.865 1 92.94 84 GLN A O 1
ATOM 671 N N . ALA A 1 85 ? -10.477 -9.641 -1.695 1 94.06 85 ALA A N 1
ATOM 672 C CA . ALA A 1 85 ? -9.203 -8.93 -1.725 1 94.06 85 ALA A CA 1
ATOM 673 C C . ALA A 1 85 ? -8.133 -9.688 -0.943 1 94.06 85 ALA A C 1
ATOM 675 O O . ALA A 1 85 ? -8.43 -10.352 0.052 1 94.06 85 ALA A O 1
ATOM 676 N N . PRO A 1 86 ? -6.926 -9.664 -1.369 1 96.62 86 PRO A N 1
ATOM 677 C CA . PRO A 1 86 ? -6.371 -8.883 -2.475 1 96.62 86 PRO A CA 1
ATOM 678 C C . PRO A 1 86 ? -6.699 -9.477 -3.844 1 96.62 86 PRO A C 1
ATOM 680 O O . PRO A 1 86 ? -6.969 -10.672 -3.949 1 96.62 86 PRO A O 1
ATOM 683 N N . TYR A 1 87 ? -6.789 -8.641 -4.75 1 97 87 TYR A N 1
ATOM 684 C CA . TYR A 1 87 ? -6.902 -8.953 -6.172 1 97 87 TYR A CA 1
ATOM 685 C C . TYR A 1 87 ? -5.859 -8.195 -6.98 1 97 87 TYR A C 1
ATOM 687 O O . TYR A 1 87 ? -5.617 -7.012 -6.738 1 97 87 TYR A O 1
ATOM 695 N N . ILE A 1 88 ? -5.125 -8.891 -7.977 1 98.06 88 ILE A N 1
ATOM 696 C CA . ILE A 1 88 ? -4.148 -8.164 -8.781 1 98.06 88 ILE A CA 1
ATOM 697 C C . ILE A 1 88 ? -4.465 -8.336 -10.266 1 98.06 88 ILE A C 1
ATOM 699 O O . ILE A 1 88 ? -5.07 -9.336 -10.664 1 98.06 88 ILE A O 1
ATOM 703 N N . GLU A 1 89 ? -4.145 -7.383 -11.016 1 97.94 89 GLU A N 1
ATOM 704 C CA . GLU A 1 89 ? -4.012 -7.414 -12.469 1 97.94 89 GLU A CA 1
ATOM 705 C C . GLU A 1 89 ? -2.615 -6.973 -12.898 1 97.94 89 GLU A C 1
ATOM 707 O O . GLU A 1 89 ? -2.158 -5.887 -12.539 1 97.94 89 GLU A O 1
ATOM 712 N N . ASP A 1 90 ? -1.934 -7.902 -13.602 1 98.62 90 ASP A N 1
ATOM 713 C CA . ASP A 1 90 ? -0.619 -7.574 -14.141 1 98.62 90 ASP A CA 1
ATOM 714 C C . ASP A 1 90 ? -0.703 -7.266 -15.641 1 98.62 90 ASP A C 1
ATOM 716 O O . ASP A 1 90 ? -0.794 -8.18 -16.453 1 98.62 90 ASP A O 1
ATOM 720 N N . PRO A 1 91 ? -0.654 -6.031 -15.969 1 98.5 91 PRO A N 1
ATOM 721 C CA . PRO A 1 91 ? -0.79 -5.676 -17.391 1 98.5 91 PRO A CA 1
ATOM 722 C C . PRO A 1 91 ? 0.381 -6.168 -18.234 1 98.5 91 PRO A C 1
ATOM 724 O O . PRO A 1 91 ? 0.298 -6.172 -19.469 1 98.5 91 PRO A O 1
ATOM 727 N N . ASN A 1 92 ? 1.427 -6.535 -17.641 1 98.44 92 ASN A N 1
ATOM 728 C CA . ASN A 1 92 ? 2.625 -6.961 -18.359 1 98.44 92 ASN A CA 1
ATOM 729 C C . ASN A 1 92 ? 2.516 -8.414 -18.828 1 98.44 92 ASN A C 1
ATOM 731 O O . ASN A 1 92 ? 3.178 -8.812 -19.781 1 98.44 92 ASN A O 1
ATOM 735 N N . THR A 1 93 ? 1.711 -9.227 -18.156 1 98.19 93 THR A N 1
ATOM 736 C CA . THR A 1 93 ? 1.572 -10.641 -18.5 1 98.19 93 THR A CA 1
ATOM 737 C C . THR A 1 93 ? 0.123 -10.977 -18.828 1 98.19 93 THR A C 1
ATOM 739 O O . THR A 1 93 ? -0.16 -12.039 -19.391 1 98.19 93 THR A O 1
ATOM 742 N N . GLY A 1 94 ? -0.781 -10.109 -18.422 1 98.19 94 GLY A N 1
ATOM 743 C CA . GLY A 1 94 ? -2.197 -10.367 -18.625 1 98.19 94 GLY A CA 1
ATOM 744 C C . GLY A 1 94 ? -2.826 -11.164 -17.484 1 98.19 94 GLY A C 1
ATOM 745 O O . GLY A 1 94 ? -4.035 -11.391 -17.484 1 98.19 94 GLY A O 1
ATOM 746 N N . VAL A 1 95 ? -2.127 -11.516 -16.469 1 98.06 95 VAL A N 1
ATOM 747 C CA . VAL A 1 95 ? -2.605 -12.344 -15.359 1 98.06 95 VAL A CA 1
ATOM 748 C C . VAL A 1 95 ? -3.498 -11.516 -14.445 1 98.06 95 VAL A C 1
ATOM 750 O O . VAL A 1 95 ? -3.186 -10.367 -14.133 1 98.06 95 VAL A O 1
ATOM 753 N N . LYS A 1 96 ? -4.613 -12.055 -14.117 1 97.12 96 LYS A N 1
ATOM 754 C CA . LYS A 1 96 ? -5.562 -11.57 -13.125 1 97.12 96 LYS A CA 1
ATOM 755 C C . LYS A 1 96 ? -5.883 -12.648 -12.094 1 97.12 96 LYS A C 1
ATOM 757 O O . LYS A 1 96 ? -6.246 -13.773 -12.453 1 97.12 96 LYS A O 1
ATOM 762 N N . MET A 1 97 ? -5.703 -12.32 -10.82 1 96.38 97 MET A N 1
ATOM 763 C CA . MET A 1 97 ? -5.891 -13.422 -9.883 1 96.38 97 MET A CA 1
ATOM 764 C C . MET A 1 97 ? -6.207 -12.898 -8.484 1 96.38 97 MET A C 1
ATOM 766 O O . MET A 1 97 ? -5.914 -11.75 -8.164 1 96.38 97 MET A O 1
ATOM 770 N N . PHE A 1 98 ? -6.891 -13.852 -7.715 1 95.38 98 PHE A N 1
ATOM 771 C CA . PHE A 1 98 ? -7.141 -13.68 -6.289 1 95.38 98 PHE A CA 1
ATOM 772 C C . PHE A 1 98 ? -6.199 -14.547 -5.465 1 95.38 98 PHE A C 1
ATOM 774 O O . PHE A 1 98 ? -5.207 -15.062 -5.984 1 95.38 98 PHE A O 1
ATOM 781 N N . GLU A 1 99 ? -6.469 -14.586 -4.125 1 94.56 99 GLU A N 1
ATOM 782 C CA . GLU A 1 99 ? -5.789 -15.445 -3.16 1 94.56 99 GLU A CA 1
ATOM 783 C C . GLU A 1 99 ? -4.363 -14.969 -2.904 1 94.56 99 GLU A C 1
ATOM 785 O O . GLU A 1 99 ? -3.5 -15.078 -3.777 1 94.56 99 GLU A O 1
ATOM 790 N N . SER A 1 100 ? -4.125 -14.547 -1.698 1 95.5 100 SER A N 1
ATOM 791 C CA . SER A 1 100 ? -2.859 -13.93 -1.319 1 95.5 100 SER A CA 1
ATOM 792 C C . SER A 1 100 ? -1.691 -14.883 -1.526 1 95.5 100 SER A C 1
ATOM 794 O O . SER A 1 100 ? -0.643 -14.492 -2.043 1 95.5 100 SER A O 1
ATOM 796 N N . ALA A 1 101 ? -1.848 -16.156 -1.183 1 95.12 101 ALA A N 1
ATOM 797 C CA . ALA A 1 101 ? -0.764 -17.125 -1.344 1 95.12 101 ALA A CA 1
ATOM 798 C C . ALA A 1 101 ? -0.417 -17.328 -2.816 1 95.12 101 ALA A C 1
ATOM 800 O O . ALA A 1 101 ? 0.759 -17.391 -3.182 1 95.12 101 ALA A O 1
ATOM 801 N N . GLU A 1 102 ? -1.428 -17.406 -3.621 1 96.62 102 GLU A N 1
ATOM 802 C CA . GLU A 1 102 ? -1.213 -17.578 -5.055 1 96.62 102 GLU A CA 1
ATOM 803 C C . GLU A 1 102 ? -0.596 -16.312 -5.668 1 96.62 102 GLU A C 1
ATOM 805 O O . GLU A 1 102 ? 0.25 -16.406 -6.559 1 96.62 102 GLU A O 1
ATOM 810 N N . ILE A 1 103 ? -1.063 -15.172 -5.234 1 97.81 103 ILE A N 1
ATOM 811 C CA . ILE A 1 103 ? -0.506 -13.906 -5.699 1 97.81 103 ILE A CA 1
ATOM 812 C C . ILE A 1 103 ? 0.985 -13.852 -5.375 1 97.81 103 ILE A C 1
ATOM 814 O O . ILE A 1 103 ? 1.802 -13.523 -6.238 1 97.81 103 ILE A O 1
ATOM 818 N N . VAL A 1 104 ? 1.359 -14.234 -4.172 1 96.62 104 VAL A N 1
ATOM 819 C CA . VAL A 1 104 ? 2.756 -14.203 -3.75 1 96.62 104 VAL A CA 1
ATOM 820 C C . VAL A 1 104 ? 3.574 -15.156 -4.617 1 96.62 104 VAL A C 1
ATOM 822 O O . VAL A 1 104 ? 4.645 -14.797 -5.109 1 96.62 104 VAL A O 1
ATOM 825 N N . GLU A 1 105 ? 3.053 -16.375 -4.758 1 96.25 105 GLU A N 1
ATOM 826 C CA . GLU A 1 105 ? 3.742 -17.359 -5.59 1 96.25 105 GLU A CA 1
ATOM 827 C C . GLU A 1 105 ? 3.92 -16.844 -7.016 1 96.25 105 GLU A C 1
ATOM 829 O O . GLU A 1 105 ? 5.012 -16.938 -7.582 1 96.25 105 GLU A O 1
ATOM 834 N N . TYR A 1 106 ? 2.932 -16.266 -7.57 1 98 106 TYR A N 1
ATOM 835 C CA . TYR A 1 106 ? 2.969 -15.734 -8.93 1 98 106 TYR A CA 1
ATOM 836 C C . TYR A 1 106 ? 4.008 -14.633 -9.055 1 98 106 TYR A C 1
ATOM 838 O O . TYR A 1 106 ? 4.836 -14.648 -9.969 1 98 106 TYR A O 1
ATOM 846 N N . LEU A 1 107 ? 3.965 -13.633 -8.172 1 97.62 107 LEU A N 1
ATOM 847 C CA . LEU A 1 107 ? 4.871 -12.492 -8.227 1 97.62 107 LEU A CA 1
ATOM 848 C C . LEU A 1 107 ? 6.324 -12.945 -8.109 1 97.62 107 LEU A C 1
ATOM 850 O O . LEU A 1 107 ? 7.191 -12.453 -8.836 1 97.62 107 LEU A O 1
ATOM 854 N N . ARG A 1 108 ? 6.527 -13.844 -7.246 1 95.62 108 ARG A N 1
ATOM 855 C CA . ARG A 1 108 ? 7.895 -14.312 -7.059 1 95.62 108 ARG A CA 1
ATOM 856 C C . ARG A 1 108 ? 8.375 -15.117 -8.266 1 95.62 108 ARG A C 1
ATOM 858 O O . ARG A 1 108 ? 9.5 -14.938 -8.734 1 95.62 108 ARG A O 1
ATOM 865 N N . ALA A 1 109 ? 7.57 -16 -8.742 1 95.81 109 ALA A N 1
ATOM 866 C CA . ALA A 1 109 ? 7.934 -16.812 -9.906 1 95.81 109 ALA A CA 1
ATOM 867 C C . ALA A 1 109 ? 8.18 -15.93 -11.125 1 95.81 109 ALA A C 1
ATOM 869 O O . ALA A 1 109 ? 9.062 -16.219 -11.938 1 95.81 109 ALA A O 1
ATOM 870 N N . THR A 1 110 ? 7.477 -14.867 -11.281 1 97.06 110 THR A N 1
ATOM 871 C CA . THR A 1 110 ? 7.488 -14.062 -12.5 1 97.06 110 THR A CA 1
ATOM 872 C C . THR A 1 110 ? 8.602 -13.023 -12.445 1 97.06 110 THR A C 1
ATOM 874 O O . THR A 1 110 ? 9.242 -12.734 -13.461 1 97.06 110 THR A O 1
ATOM 877 N N . TYR A 1 111 ? 8.898 -12.477 -11.242 1 96.81 111 TYR A N 1
ATOM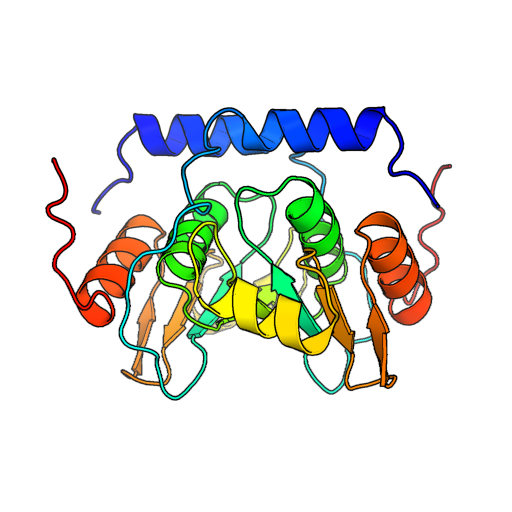 878 C CA . TYR A 1 111 ? 9.68 -11.242 -11.242 1 96.81 111 TYR A CA 1
ATOM 879 C C . TYR A 1 111 ? 10.977 -11.414 -10.453 1 96.81 111 TYR A C 1
ATOM 881 O O . TYR A 1 111 ? 11.867 -10.57 -10.523 1 96.81 111 TYR A O 1
ATOM 889 N N . THR A 1 112 ? 11.094 -12.469 -9.703 1 94 112 THR A N 1
ATOM 890 C CA . THR A 1 112 ? 12.352 -12.641 -8.984 1 94 112 THR A CA 1
ATOM 891 C C . THR A 1 112 ? 13.484 -12.984 -9.953 1 94 112 THR A C 1
ATOM 893 O O . THR A 1 112 ? 13.297 -13.797 -10.867 1 94 112 THR A O 1
ATOM 896 N N . LEU A 1 113 ? 14.578 -12.312 -10.016 1 88.44 113 LEU A N 1
ATOM 897 C CA . LEU A 1 113 ? 15.719 -12.609 -10.875 1 88.44 113 LEU A CA 1
ATOM 898 C C . LEU A 1 113 ? 16.547 -13.742 -10.297 1 88.44 113 LEU A C 1
ATOM 900 O O . LEU A 1 113 ? 17.031 -14.609 -11.039 1 88.44 113 LEU A O 1
ATOM 904 N N . TYR A 1 114 ? 16.891 -13.633 -8.992 1 72.38 114 TYR A N 1
ATOM 905 C CA . TYR A 1 114 ? 17.656 -14.734 -8.414 1 72.38 114 TYR A CA 1
ATOM 906 C C . TYR A 1 114 ? 16.766 -15.594 -7.508 1 72.38 114 TYR A C 1
ATOM 908 O O . TYR A 1 114 ? 15.977 -15.062 -6.723 1 72.38 114 TYR A O 1
ATOM 916 N N . PRO A 1 115 ? 16.594 -16.922 -7.941 1 57.12 115 PRO A N 1
ATOM 917 C CA . PRO A 1 115 ? 15.758 -17.797 -7.113 1 57.12 115 PRO A CA 1
ATOM 918 C C . PRO A 1 115 ? 16.031 -17.609 -5.617 1 57.12 115 PRO A C 1
ATOM 920 O O . PRO A 1 115 ? 17.188 -17.5 -5.203 1 57.12 115 PRO A O 1
ATOM 923 N N . GLN A 1 116 ? 15.234 -16.922 -4.918 1 52.31 116 GLN A N 1
ATOM 924 C CA . GLN A 1 116 ? 15.398 -16.906 -3.467 1 52.31 116 GLN A CA 1
ATOM 925 C C . GLN A 1 116 ? 15.391 -18.328 -2.908 1 52.31 116 GLN A C 1
ATOM 927 O O . GLN A 1 116 ? 14.555 -19.156 -3.289 1 52.31 116 GLN A O 1
ATOM 932 N N . TYR A 1 117 ? 16.5 -18.984 -2.812 1 44.34 117 TYR A N 1
ATOM 933 C CA . TYR A 1 117 ? 16.484 -20.281 -2.139 1 44.34 117 TYR A CA 1
ATOM 934 C C . TYR A 1 117 ? 15.555 -20.234 -0.926 1 44.34 117 TYR A C 1
ATOM 936 O O . TYR A 1 117 ? 15.742 -19.422 -0.024 1 44.34 117 TYR A O 1
ATOM 944 N N . GLN A 1 118 ? 14.281 -20.203 -1.119 1 39 118 GLN A N 1
ATOM 945 C CA . GLN A 1 118 ? 13.352 -20.438 -0.018 1 39 118 GLN A CA 1
ATOM 946 C C . GLN A 1 118 ? 13.883 -21.516 0.93 1 39 118 GLN A C 1
ATOM 948 O O . GLN A 1 118 ? 14.203 -22.625 0.501 1 39 118 GLN A O 1
ATOM 953 N N . ASN A 1 119 ? 14.609 -21.141 1.927 1 34.84 119 ASN A N 1
ATOM 954 C CA . ASN A 1 119 ? 14.703 -22.203 2.93 1 34.84 119 ASN A CA 1
ATOM 955 C C . ASN A 1 119 ? 13.32 -22.75 3.289 1 34.84 119 ASN A C 1
ATOM 957 O O . ASN A 1 119 ? 12.5 -22.047 3.869 1 34.84 119 ASN A O 1
ATOM 961 N N . LEU A 1 120 ? 12.531 -23.281 2.391 1 26.2 120 LEU A N 1
ATOM 962 C CA . LEU A 1 120 ? 11.547 -24.234 2.869 1 26.2 120 LEU A CA 1
ATOM 963 C C . LEU A 1 120 ? 12.203 -25.312 3.734 1 26.2 120 LEU A C 1
ATOM 965 O O . LEU A 1 120 ? 13.32 -25.75 3.445 1 26.2 120 LEU A O 1
ATOM 969 N N . MET B 1 1 ? -5.336 -25.281 -2.998 1 36.53 1 MET B N 1
ATOM 970 C CA . MET B 1 1 ? -5.465 -23.953 -2.414 1 36.53 1 MET B CA 1
ATOM 971 C C . MET B 1 1 ? -4.23 -23.609 -1.592 1 36.53 1 MET B C 1
ATOM 973 O O . MET B 1 1 ? -3.947 -24.25 -0.58 1 36.53 1 MET B O 1
ATOM 977 N N . LEU B 1 2 ? -3.031 -23.328 -2.232 1 46.56 2 LEU B N 1
ATOM 978 C CA . LEU B 1 2 ? -1.766 -23.172 -1.523 1 46.56 2 LEU B CA 1
ATOM 979 C C . LEU B 1 2 ? -1.908 -22.219 -0.349 1 46.56 2 LEU B C 1
ATOM 981 O O . LEU B 1 2 ? -2.254 -21.047 -0.537 1 46.56 2 LEU B O 1
ATOM 985 N N . SER B 1 3 ? -2.377 -22.812 0.788 1 57.16 3 SER B N 1
ATOM 986 C CA . SER B 1 3 ? -2.703 -22.203 2.074 1 57.16 3 SER B CA 1
ATOM 987 C C . SER B 1 3 ? -1.513 -21.438 2.641 1 57.16 3 SER B C 1
ATOM 989 O O . SER B 1 3 ? -0.363 -21.828 2.443 1 57.16 3 SER B O 1
ATOM 991 N N . LEU B 1 4 ? -1.666 -20.125 2.881 1 66 4 LEU B N 1
ATOM 992 C CA . LEU B 1 4 ? -0.65 -19.516 3.734 1 66 4 LEU B CA 1
ATOM 993 C C . LEU B 1 4 ? -0.419 -20.359 4.984 1 66 4 LEU B C 1
ATOM 995 O O . LEU B 1 4 ? -1.358 -20.953 5.523 1 66 4 LEU B O 1
ATOM 999 N N . GLY B 1 5 ? 0.796 -20.875 5.172 1 74.75 5 GLY B N 1
ATOM 1000 C CA . GLY B 1 5 ? 1.047 -21.609 6.398 1 74.75 5 GLY B CA 1
ATOM 1001 C C . GLY B 1 5 ? 0.405 -20.969 7.617 1 74.75 5 GLY B C 1
ATOM 1002 O O . GLY B 1 5 ? 0.209 -19.766 7.66 1 74.75 5 GLY B O 1
ATOM 1003 N N . LEU B 1 6 ? -0.225 -21.719 8.5 1 75.62 6 LEU B N 1
ATOM 1004 C CA . LEU B 1 6 ? -0.87 -21.312 9.742 1 75.62 6 LEU B CA 1
ATOM 1005 C C . LEU B 1 6 ? -0.049 -20.234 10.445 1 75.62 6 LEU B C 1
ATOM 1007 O O . LEU B 1 6 ? -0.603 -19.25 10.938 1 75.62 6 LEU B O 1
ATOM 1011 N N . PHE B 1 7 ? 1.235 -20.391 10.453 1 80.31 7 PHE B N 1
ATOM 1012 C CA . PHE B 1 7 ? 2.119 -19.438 11.109 1 80.31 7 PHE B CA 1
ATOM 1013 C C . PHE B 1 7 ? 2.031 -18.078 10.445 1 80.31 7 PHE B C 1
ATOM 1015 O O . PHE B 1 7 ? 1.93 -17.047 11.125 1 80.31 7 PHE B O 1
ATOM 1022 N N . THR B 1 8 ? 1.948 -17.984 9.156 1 78.75 8 THR B N 1
ATOM 1023 C CA . THR B 1 8 ? 1.873 -16.75 8.398 1 78.75 8 THR B CA 1
ATOM 1024 C C . THR B 1 8 ? 0.54 -16.047 8.641 1 78.75 8 THR B C 1
ATOM 1026 O O . THR B 1 8 ? 0.501 -14.828 8.852 1 78.75 8 THR B O 1
ATOM 1029 N N . THR B 1 9 ? -0.463 -16.828 8.633 1 78.44 9 THR B N 1
ATOM 1030 C CA . THR B 1 9 ? -1.793 -16.266 8.844 1 78.44 9 THR B CA 1
ATOM 1031 C C . THR B 1 9 ? -1.915 -15.688 10.25 1 78.44 9 THR B C 1
ATOM 1033 O O . THR B 1 9 ? -2.457 -14.594 10.43 1 78.44 9 THR B O 1
ATOM 1036 N N . ILE B 1 10 ? -1.355 -16.328 11.219 1 79.31 10 ILE B N 1
ATOM 1037 C CA . ILE B 1 10 ? -1.414 -15.891 12.609 1 79.31 10 ILE B CA 1
ATOM 1038 C C . ILE B 1 10 ? -0.585 -14.617 12.781 1 79.31 10 ILE B C 1
ATOM 1040 O O . ILE B 1 10 ? -1.061 -13.633 13.344 1 79.31 10 ILE B O 1
ATOM 1044 N N . THR B 1 11 ? 0.609 -14.562 12.258 1 81.69 11 THR B N 1
ATOM 1045 C CA . THR B 1 11 ? 1.488 -13.406 12.422 1 81.69 11 THR B CA 1
ATOM 1046 C C . THR B 1 11 ? 0.934 -12.195 11.688 1 81.69 11 THR B C 1
ATOM 1048 O O . THR B 1 11 ? 0.987 -11.07 12.203 1 81.69 11 THR B O 1
ATOM 1051 N N . ALA B 1 12 ? 0.419 -12.469 10.539 1 81.25 12 ALA B N 1
ATOM 1052 C CA . ALA B 1 12 ? -0.198 -11.375 9.797 1 81.25 12 ALA B CA 1
ATOM 1053 C C . ALA B 1 12 ? -1.42 -10.836 10.531 1 81.25 12 ALA B C 1
ATOM 1055 O O . ALA B 1 12 ? -1.624 -9.617 10.594 1 81.25 12 ALA B O 1
ATOM 1056 N N . GLY B 1 13 ? -2.205 -11.688 11.062 1 80.81 13 GLY B N 1
ATOM 1057 C CA . GLY B 1 13 ? -3.357 -11.289 11.852 1 80.81 13 GLY B CA 1
ATOM 1058 C C . GLY B 1 13 ? -2.982 -10.5 13.094 1 80.81 13 GLY B C 1
ATOM 1059 O O . GLY B 1 13 ? -3.586 -9.469 13.391 1 80.81 13 GLY B O 1
ATOM 1060 N N . LEU B 1 14 ? -1.984 -10.961 13.82 1 79.62 14 LEU B N 1
ATOM 1061 C CA . LEU B 1 14 ? -1.521 -10.297 15.031 1 79.62 14 LEU B CA 1
ATOM 1062 C C . LEU B 1 14 ? -0.926 -8.93 14.711 1 79.62 14 LEU B C 1
ATOM 1064 O O . LEU B 1 14 ? -1.056 -7.992 15.492 1 79.62 14 LEU B O 1
ATOM 1068 N N . ALA B 1 15 ? -0.36 -8.805 13.555 1 74.69 15 ALA B N 1
ATOM 1069 C CA . ALA B 1 15 ? 0.225 -7.543 13.109 1 74.69 15 ALA B CA 1
ATOM 1070 C C . ALA B 1 15 ? -0.854 -6.488 12.883 1 74.69 15 ALA B C 1
ATOM 1072 O O . ALA B 1 15 ? -0.611 -5.293 13.055 1 74.69 15 ALA B O 1
ATOM 1073 N N . MET B 1 16 ? -1.989 -6.949 12.648 1 75.5 16 MET B N 1
ATOM 1074 C CA . MET B 1 16 ? -3.053 -6.02 12.281 1 75.5 16 MET B CA 1
ATOM 1075 C C . MET B 1 16 ? -3.969 -5.746 13.469 1 75.5 16 MET B C 1
ATOM 1077 O O . MET B 1 16 ? -4.777 -4.812 13.438 1 75.5 16 MET B O 1
ATOM 1081 N N . ILE B 1 17 ? -3.842 -6.5 14.516 1 75.81 17 ILE B N 1
ATOM 1082 C CA . ILE B 1 17 ? -4.801 -6.531 15.617 1 75.81 17 ILE B CA 1
ATOM 1083 C C . ILE B 1 17 ? -4.844 -5.168 16.297 1 75.81 17 ILE B C 1
ATOM 1085 O O . ILE B 1 17 ? -5.914 -4.68 16.672 1 75.81 17 ILE B O 1
ATOM 1089 N N . TRP B 1 18 ? -3.836 -4.492 16.547 1 76.69 18 TRP B N 1
ATOM 1090 C CA . TRP B 1 18 ? -3.797 -3.289 17.375 1 76.69 18 TRP B CA 1
ATOM 1091 C C . TRP B 1 18 ? -4.301 -2.078 16.594 1 76.69 18 TRP B C 1
ATOM 1093 O O . TRP B 1 18 ? -4.664 -1.059 17.188 1 76.69 18 TRP B O 1
ATOM 1103 N N . ARG B 1 19 ? -4.414 -2.238 15.297 1 77 19 ARG B N 1
ATOM 1104 C CA . ARG B 1 19 ? -4.836 -1.117 14.469 1 77 19 ARG B CA 1
ATOM 1105 C C . ARG B 1 19 ? -5.867 -1.562 13.438 1 77 19 ARG B C 1
ATOM 1107 O O . ARG B 1 19 ? -5.926 -1.013 12.328 1 77 19 ARG B O 1
ATOM 1114 N N . VAL B 1 20 ? -6.609 -2.477 13.742 1 73.56 20 VAL B N 1
ATOM 1115 C CA . VAL B 1 20 ? -7.531 -3.137 12.82 1 73.56 20 VAL B CA 1
ATOM 1116 C C . VAL B 1 20 ? -8.531 -2.123 12.273 1 73.56 20 VAL B C 1
ATOM 1118 O O . VAL B 1 20 ? -8.914 -2.186 11.102 1 73.56 20 VAL B O 1
ATOM 1121 N N . TRP B 1 21 ? -8.766 -1.169 12.992 1 78.56 21 TRP B N 1
ATOM 1122 C CA . TRP B 1 21 ? -9.773 -0.212 12.547 1 78.56 21 TRP B CA 1
ATOM 1123 C C . TRP B 1 21 ? -9.156 0.844 1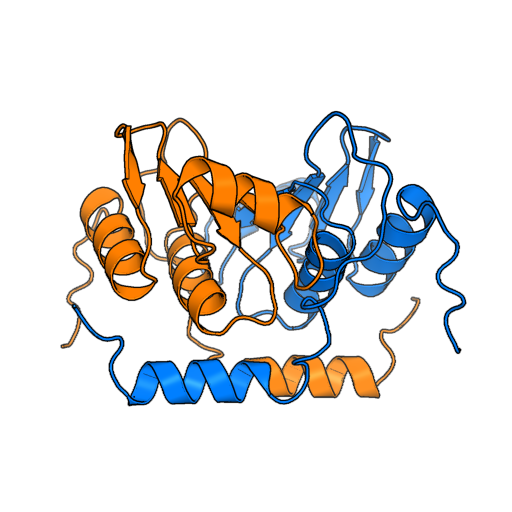1.633 1 78.56 21 TRP B C 1
ATOM 1125 O O . TRP B 1 21 ? -9.828 1.381 10.75 1 78.56 21 TRP B O 1
ATOM 1135 N N . LYS B 1 22 ? -7.891 1.039 11.859 1 82.25 22 LYS B N 1
ATOM 1136 C CA . LYS B 1 22 ? -7.23 2.043 11.031 1 82.25 22 LYS B CA 1
ATOM 1137 C C . LYS B 1 22 ? -6.914 1.488 9.641 1 82.25 22 LYS B C 1
ATOM 1139 O O . LYS B 1 22 ? -6.379 0.384 9.516 1 82.25 22 LYS B O 1
ATOM 1144 N N . GLY B 1 23 ? -7.355 2.197 8.539 1 85.25 23 GLY B N 1
ATOM 1145 C CA . GLY B 1 23 ? -7.152 1.764 7.164 1 85.25 23 GLY B CA 1
ATOM 1146 C C . GLY B 1 23 ? -8.164 0.729 6.711 1 85.25 23 GLY B C 1
ATOM 1147 O O . GLY B 1 23 ? -7.965 0.068 5.688 1 85.25 23 GLY B O 1
ATOM 1148 N N . SER B 1 24 ? -9.172 0.511 7.512 1 86.25 24 SER B N 1
ATOM 1149 C CA . SER B 1 24 ? -10.141 -0.526 7.188 1 86.25 24 SER B CA 1
ATOM 1150 C C . SER B 1 24 ? -11.477 0.082 6.773 1 86.25 24 SER B C 1
ATOM 1152 O O . SER B 1 24 ? -12.297 -0.582 6.133 1 86.25 24 SER B O 1
ATOM 1154 N N . SER B 1 25 ? -11.617 1.354 7.184 1 87.12 25 SER B N 1
ATOM 1155 C CA . SER B 1 25 ? -12.898 1.97 6.867 1 87.12 25 SER B CA 1
ATOM 1156 C C . SER B 1 25 ? -12.758 3 5.754 1 87.12 25 SER B C 1
ATOM 1158 O O . SER B 1 25 ? -11.688 3.568 5.555 1 87.12 25 SER B O 1
ATOM 1160 N N . TYR B 1 26 ? -13.961 3.236 5.148 1 90.19 26 TYR B N 1
ATOM 1161 C CA . TYR B 1 26 ? -14.031 4.137 4.004 1 90.19 26 TYR B CA 1
ATOM 1162 C C . TYR B 1 26 ? -14.578 5.5 4.414 1 90.19 26 TYR B C 1
ATOM 1164 O O . TYR B 1 26 ? -15.547 5.582 5.172 1 90.19 26 TYR B O 1
ATOM 1172 N N . THR B 1 27 ? -13.828 6.512 3.977 1 90 27 THR B N 1
ATOM 1173 C CA . THR B 1 27 ? -14.297 7.891 4.07 1 90 27 THR B CA 1
ATOM 1174 C C . THR B 1 27 ? -14.5 8.484 2.68 1 90 27 THR B C 1
ATOM 1176 O O . THR B 1 27 ? -13.633 8.367 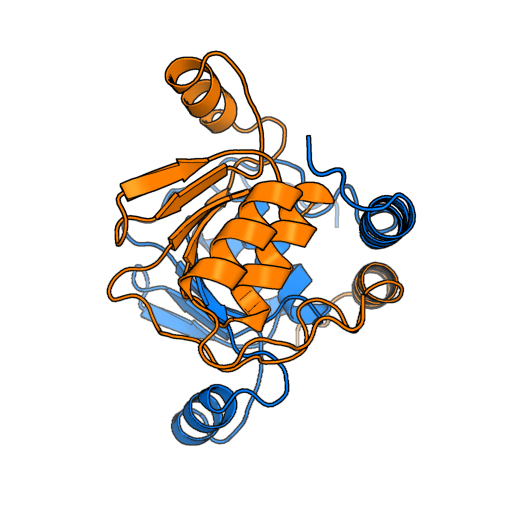1.814 1 90 27 THR B O 1
ATOM 1179 N N . VAL B 1 28 ? -15.68 9.078 2.469 1 90.31 28 VAL B N 1
ATOM 1180 C CA . VAL B 1 28 ? -15.977 9.688 1.174 1 90.31 28 VAL B CA 1
ATOM 1181 C C . VAL B 1 28 ? -14.953 10.789 0.876 1 90.31 28 VAL B C 1
ATOM 1183 O O . VAL B 1 28 ? -14.656 11.609 1.742 1 90.31 28 VAL B O 1
ATOM 1186 N N . SER B 1 29 ? -14.383 10.703 -0.316 1 93.75 29 SER B N 1
ATOM 1187 C CA . SER B 1 29 ? -13.32 11.648 -0.674 1 93.75 29 SER B CA 1
ATOM 1188 C C . SER B 1 29 ? -13.469 12.117 -2.117 1 93.75 29 SER B C 1
ATOM 1190 O O . SER B 1 29 ? -14.203 11.516 -2.902 1 93.75 29 SER B O 1
ATOM 1192 N N . LYS B 1 30 ? -12.883 13.32 -2.352 1 93.69 30 LYS B N 1
ATOM 1193 C CA . LYS B 1 30 ? -12.719 13.781 -3.727 1 93.69 30 LYS B CA 1
ATOM 1194 C C . LYS B 1 30 ? -11.656 12.969 -4.453 1 93.69 30 LYS B C 1
ATOM 1196 O O . LYS B 1 30 ? -10.492 12.945 -4.039 1 93.69 30 LYS B O 1
ATOM 1201 N N . LEU B 1 31 ? -12.023 12.336 -5.512 1 92.75 31 LEU B N 1
ATOM 1202 C CA . LEU B 1 31 ? -11.062 11.492 -6.219 1 92.75 31 LEU B CA 1
ATOM 1203 C C . LEU B 1 31 ? -10.141 12.336 -7.094 1 92.75 31 LEU B C 1
ATOM 1205 O O . LEU B 1 31 ? -10.609 13.133 -7.91 1 92.75 31 LEU B O 1
ATOM 1209 N N . PRO B 1 32 ? -8.898 12.188 -6.902 1 96.12 32 PRO B N 1
ATOM 1210 C CA . PRO B 1 32 ? -7.969 12.938 -7.75 1 96.12 32 PRO B CA 1
ATOM 1211 C C . PRO B 1 32 ? -7.914 12.406 -9.18 1 96.12 32 PRO B C 1
ATOM 1213 O O . PRO B 1 32 ? -8.07 11.203 -9.398 1 96.12 32 PRO B O 1
ATOM 1216 N N . PRO B 1 33 ? -7.719 13.312 -10.133 1 96.62 33 PRO B N 1
ATOM 1217 C CA . PRO B 1 33 ? -7.609 12.867 -11.523 1 96.62 33 PRO B CA 1
ATOM 1218 C C . PRO B 1 33 ? -6.445 11.906 -11.75 1 96.62 33 PRO B C 1
ATOM 1220 O O . PRO B 1 33 ? -6.523 11.031 -12.617 1 96.62 33 PRO B O 1
ATOM 1223 N N . GLN B 1 34 ? -5.398 12.141 -11.016 1 98 34 GLN B N 1
ATOM 1224 C CA . GLN B 1 34 ? -4.219 11.281 -11.117 1 98 34 GLN B CA 1
ATOM 1225 C C . GLN B 1 34 ? -3.898 10.633 -9.773 1 98 34 GLN B C 1
ATOM 1227 O O . GLN B 1 34 ? -4.109 11.234 -8.719 1 98 34 GLN B O 1
ATOM 1232 N N . PRO B 1 35 ? -3.355 9.445 -9.836 1 98.31 35 PRO B N 1
ATOM 1233 C CA . PRO B 1 35 ? -2.998 8.805 -8.57 1 98.31 35 PRO B CA 1
ATOM 1234 C C . PRO B 1 35 ? -1.935 9.578 -7.797 1 98.31 35 PRO B C 1
ATOM 1236 O O . PRO B 1 35 ? -1.052 10.195 -8.398 1 98.31 35 PRO B O 1
ATOM 1239 N N . ILE B 1 36 ? -2.041 9.477 -6.484 1 98.44 36 ILE B N 1
ATOM 1240 C CA . ILE B 1 36 ? -0.979 9.984 -5.621 1 98.44 36 ILE B CA 1
ATOM 1241 C C . ILE B 1 36 ? 0.236 9.062 -5.707 1 98.44 36 ILE B C 1
ATOM 1243 O O . ILE B 1 36 ? 0.092 7.84 -5.773 1 98.44 36 ILE B O 1
ATOM 1247 N N . GLU B 1 37 ? 1.379 9.664 -5.77 1 98.25 37 GLU B N 1
ATOM 1248 C CA . GLU B 1 37 ? 2.582 8.844 -5.695 1 98.25 37 GLU B CA 1
ATOM 1249 C C . GLU B 1 37 ? 3.125 8.789 -4.27 1 98.25 37 GLU B C 1
ATOM 1251 O O . GLU B 1 37 ? 3.174 9.805 -3.578 1 98.25 37 GLU B O 1
ATOM 1256 N N . ILE B 1 38 ? 3.453 7.562 -3.836 1 98.12 38 ILE B N 1
ATOM 1257 C CA . ILE B 1 38 ? 3.984 7.414 -2.486 1 98.12 38 ILE B CA 1
ATOM 1258 C C . ILE B 1 38 ? 5.211 6.508 -2.51 1 98.12 38 ILE B C 1
ATOM 1260 O O . ILE B 1 38 ? 5.219 5.477 -3.189 1 98.12 38 ILE B O 1
ATOM 1264 N N . TRP B 1 39 ? 6.34 6.945 -1.968 1 96.56 39 TRP B N 1
ATOM 1265 C CA . TRP B 1 39 ? 7.504 6.129 -1.653 1 96.56 39 TRP B CA 1
ATOM 1266 C C . TRP B 1 39 ? 7.43 5.598 -0.227 1 96.56 39 TRP B C 1
ATOM 1268 O O . TRP B 1 39 ? 7.414 6.371 0.732 1 96.56 39 TRP B O 1
ATOM 1278 N N . ALA B 1 40 ? 7.289 4.312 -0.124 1 96.06 40 ALA B N 1
ATOM 1279 C CA . ALA B 1 40 ? 7.027 3.674 1.162 1 96.06 40 ALA B CA 1
ATOM 1280 C C . ALA B 1 40 ? 7.477 2.217 1.151 1 96.06 40 ALA B C 1
ATOM 1282 O O . ALA B 1 40 ? 7.906 1.7 0.117 1 96.06 40 ALA B O 1
ATOM 1283 N N . TYR B 1 41 ? 7.477 1.596 2.352 1 93.06 41 TYR B N 1
ATOM 1284 C CA . TYR B 1 41 ? 7.684 0.159 2.492 1 93.06 41 TYR B CA 1
ATOM 1285 C C . TYR B 1 41 ? 6.875 -0.397 3.658 1 93.06 41 TYR B C 1
ATOM 1287 O O . TYR B 1 41 ? 6.473 0.35 4.551 1 93.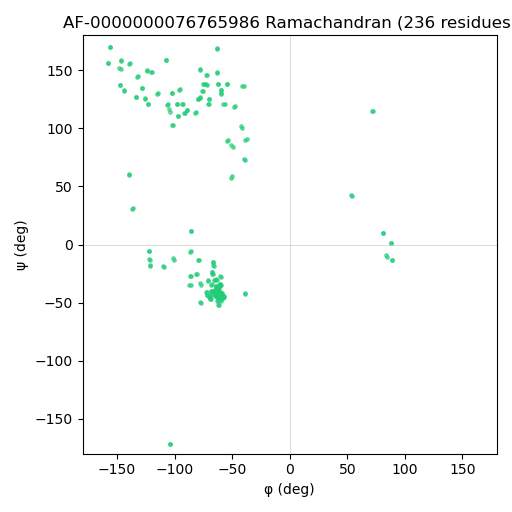06 41 TYR B O 1
ATOM 1295 N N . GLU B 1 42 ? 6.609 -1.71 3.662 1 90 42 GLU B N 1
ATOM 1296 C CA . GLU B 1 42 ? 5.613 -2.35 4.52 1 90 42 GLU B CA 1
ATOM 1297 C C . GLU B 1 42 ? 6.07 -2.369 5.973 1 90 42 GLU B C 1
ATOM 1299 O O . GLU B 1 42 ? 5.254 -2.234 6.887 1 90 42 GLU B O 1
ATOM 1304 N N . GLY B 1 43 ? 7.363 -2.457 6.281 1 86.19 43 GLY B N 1
ATOM 1305 C CA . GLY B 1 43 ? 7.859 -2.625 7.637 1 86.19 43 GLY B CA 1
ATOM 1306 C C . GLY B 1 43 ? 8.023 -1.312 8.383 1 86.19 43 GLY B C 1
ATOM 1307 O O . GLY B 1 43 ? 8.617 -1.271 9.461 1 86.19 43 GLY B O 1
ATOM 1308 N N . SER B 1 44 ? 7.535 -0.264 7.902 1 89.06 44 SER B N 1
ATOM 1309 C CA . SER B 1 44 ? 7.641 1.046 8.539 1 89.06 44 SER B CA 1
ATOM 1310 C C . SER B 1 44 ? 6.316 1.468 9.164 1 89.06 44 SER B C 1
ATOM 1312 O O . SER B 1 44 ? 5.312 1.617 8.461 1 89.06 44 SER B O 1
ATOM 1314 N N . PRO B 1 45 ? 6.328 1.714 10.484 1 90 45 PRO B N 1
ATOM 1315 C CA . PRO B 1 45 ? 5.09 2.186 11.102 1 90 45 PRO B CA 1
ATOM 1316 C C . PRO B 1 45 ? 4.652 3.553 10.586 1 90 45 PRO B C 1
ATOM 1318 O O . PRO B 1 45 ? 3.455 3.844 10.531 1 90 45 PRO B O 1
ATOM 1321 N N . PHE B 1 46 ? 5.574 4.363 10.203 1 91.69 46 PHE B N 1
ATOM 1322 C CA . PHE B 1 46 ? 5.258 5.688 9.672 1 91.69 46 PHE B CA 1
ATOM 1323 C C . PHE B 1 46 ? 4.656 5.582 8.281 1 91.69 46 PHE B C 1
ATOM 1325 O O . PHE B 1 46 ? 3.723 6.316 7.941 1 91.69 46 PHE B O 1
ATOM 1332 N N . CYS B 1 47 ? 5.211 4.688 7.477 1 94.19 47 CYS B N 1
ATOM 1333 C CA . CYS B 1 47 ? 4.633 4.422 6.164 1 94.19 47 CYS B CA 1
ATOM 1334 C C . CYS B 1 47 ? 3.217 3.873 6.293 1 94.19 47 CYS B C 1
ATOM 1336 O O . CYS B 1 47 ? 2.334 4.227 5.508 1 94.19 47 CYS B O 1
ATOM 1338 N N . LYS B 1 48 ? 3.039 3.061 7.293 1 92.12 48 LYS B N 1
ATOM 1339 C CA . LYS B 1 48 ? 1.711 2.498 7.527 1 92.12 48 LYS B CA 1
ATOM 1340 C C . LYS B 1 48 ? 0.687 3.598 7.789 1 92.12 48 LYS B C 1
ATOM 1342 O O . LYS B 1 48 ? -0.413 3.574 7.234 1 92.12 48 LYS B O 1
ATOM 1347 N N . ILE B 1 49 ? 1.01 4.535 8.57 1 92.69 49 ILE B N 1
ATOM 1348 C CA . ILE B 1 49 ? 0.107 5.617 8.945 1 92.69 49 ILE B CA 1
ATOM 1349 C C . ILE B 1 49 ? -0.317 6.395 7.703 1 92.69 49 ILE B C 1
ATOM 1351 O O . ILE B 1 49 ? -1.5 6.691 7.52 1 92.69 49 ILE B O 1
ATOM 1355 N N . ALA B 1 50 ? 0.582 6.688 6.875 1 96.12 50 ALA B N 1
ATOM 1356 C CA . ALA B 1 50 ? 0.26 7.383 5.633 1 96.12 50 ALA B CA 1
ATOM 1357 C C . ALA B 1 50 ? -0.609 6.52 4.727 1 96.12 50 ALA B C 1
ATOM 1359 O O . ALA B 1 50 ? -1.583 7 4.141 1 96.12 50 ALA B O 1
ATOM 1360 N N . ARG B 1 51 ? -0.242 5.223 4.609 1 95.75 51 ARG B N 1
ATOM 1361 C CA . ARG B 1 51 ? -1.018 4.305 3.777 1 95.75 51 ARG B CA 1
ATOM 1362 C C . ARG B 1 51 ? -2.445 4.172 4.297 1 95.75 51 ARG B C 1
ATOM 1364 O O . ARG B 1 51 ? -3.389 4.062 3.51 1 95.75 51 ARG B O 1
ATOM 1371 N N . GLU B 1 52 ? -2.629 4.145 5.586 1 94.44 52 GLU B N 1
ATOM 1372 C CA . GLU B 1 52 ? -3.967 4.074 6.168 1 94.44 52 GLU B CA 1
ATOM 1373 C C . GLU B 1 52 ? -4.832 5.238 5.691 1 94.44 52 GLU B C 1
ATOM 1375 O O . GLU B 1 52 ? -6 5.043 5.336 1 94.44 52 GLU B O 1
ATOM 1380 N N . ALA B 1 53 ? -4.277 6.406 5.684 1 95.31 53 ALA B N 1
ATOM 1381 C CA . ALA B 1 53 ? -5.031 7.57 5.227 1 95.31 53 ALA B CA 1
ATOM 1382 C C . ALA B 1 53 ? -5.395 7.441 3.75 1 95.31 53 ALA B C 1
ATOM 1384 O O . ALA B 1 53 ? -6.527 7.723 3.355 1 95.31 53 ALA B O 1
ATOM 1385 N N . LEU B 1 54 ? -4.438 7.016 2.924 1 97.06 54 LEU B N 1
ATOM 1386 C CA . LEU B 1 54 ? -4.676 6.828 1.496 1 97.06 54 LEU B CA 1
ATOM 1387 C C . LEU B 1 54 ? -5.797 5.816 1.262 1 97.06 54 LEU B C 1
ATOM 1389 O O . LEU B 1 54 ? -6.656 6.027 0.402 1 97.06 54 LEU B O 1
ATOM 1393 N N . VAL B 1 55 ? -5.793 4.734 2.035 1 95.31 55 VAL B N 1
ATOM 1394 C CA . VAL B 1 55 ? -6.766 3.658 1.867 1 95.31 55 VAL B CA 1
ATOM 1395 C C . VAL B 1 55 ? -8.133 4.121 2.352 1 95.31 55 VAL B C 1
ATOM 1397 O O . VAL B 1 55 ? -9.148 3.893 1.684 1 95.31 55 VAL B O 1
ATOM 1400 N N . GLU B 1 56 ? -8.203 4.816 3.5 1 93.94 56 GLU B N 1
ATOM 1401 C CA . GLU B 1 56 ? -9.477 5.266 4.059 1 93.94 56 GLU B CA 1
ATOM 1402 C C . GLU B 1 56 ? -10.156 6.27 3.133 1 93.94 56 GLU B C 1
ATOM 1404 O O . GLU B 1 56 ? -11.383 6.27 3.004 1 93.94 56 GLU B O 1
ATOM 1409 N N . LEU B 1 57 ? -9.336 7.082 2.535 1 95 57 LEU B N 1
ATOM 1410 C CA . LEU B 1 57 ? -9.867 8.086 1.619 1 95 57 LEU B CA 1
ATOM 1411 C C . LEU B 1 57 ? -10.023 7.516 0.215 1 95 57 LEU B C 1
ATOM 1413 O O . LEU B 1 57 ? -10.508 8.195 -0.69 1 95 57 LEU B O 1
ATOM 1417 N N . GLU B 1 58 ? -9.539 6.277 0.021 1 94.56 58 GLU B N 1
ATOM 1418 C CA . GLU B 1 58 ? -9.578 5.531 -1.232 1 94.56 58 GLU B CA 1
ATOM 1419 C C . GLU B 1 58 ? -8.953 6.332 -2.371 1 94.56 58 GLU B C 1
ATOM 1421 O O . GLU B 1 58 ? -9.531 6.426 -3.459 1 94.56 58 GLU B O 1
ATOM 1426 N N . LEU B 1 59 ? -7.902 6.945 -2.082 1 96.81 59 LEU B N 1
ATOM 1427 C CA . LEU B 1 59 ? -7.125 7.652 -3.096 1 96.81 59 LEU B CA 1
ATOM 1428 C C . LEU B 1 59 ? -6.23 6.684 -3.863 1 96.81 59 LEU B C 1
ATOM 1430 O O . LEU B 1 59 ? -5.344 6.059 -3.281 1 96.81 59 LEU B O 1
ATOM 1434 N N . PRO B 1 60 ? -6.535 6.535 -5.137 1 96.75 60 PRO B N 1
ATOM 1435 C CA . PRO B 1 60 ? -5.582 5.703 -5.875 1 96.75 60 PRO B CA 1
ATOM 1436 C C . PRO B 1 60 ? -4.145 6.199 -5.75 1 96.75 60 PRO B C 1
ATOM 1438 O O . PRO B 1 60 ? -3.9 7.406 -5.77 1 96.75 60 PRO B O 1
ATOM 1441 N N . HIS B 1 61 ? -3.25 5.242 -5.574 1 98.44 61 HIS B N 1
ATOM 1442 C CA . HIS B 1 61 ? -1.876 5.688 -5.375 1 98.44 61 HIS B CA 1
ATOM 1443 C C . HIS B 1 61 ? -0.883 4.688 -5.961 1 98.44 61 HIS B C 1
ATOM 1445 O O . HIS B 1 61 ? -1.118 3.479 -5.922 1 98.44 61 HIS B O 1
ATOM 1451 N N . LEU B 1 62 ? 0.067 5.273 -6.586 1 98.31 62 LEU B N 1
ATOM 1452 C CA . LEU B 1 62 ? 1.202 4.512 -7.09 1 98.31 62 LEU B CA 1
ATOM 1453 C C . LEU B 1 62 ? 2.301 4.406 -6.039 1 98.31 62 LEU B C 1
ATOM 1455 O O . LEU B 1 62 ? 2.896 5.414 -5.656 1 98.31 62 LEU B O 1
ATOM 1459 N N . LEU B 1 63 ? 2.539 3.176 -5.613 1 97.75 63 LEU B N 1
ATOM 1460 C CA . LEU B 1 63 ? 3.521 2.967 -4.555 1 97.75 63 LEU B CA 1
ATOM 1461 C C . LEU B 1 63 ? 4.871 2.561 -5.141 1 97.75 63 LEU B C 1
ATOM 1463 O O . LEU B 1 63 ? 4.953 1.608 -5.918 1 97.75 63 LEU B O 1
ATOM 1467 N N . HIS B 1 64 ? 5.84 3.367 -4.832 1 95.75 64 HIS B N 1
ATOM 1468 C CA . HIS B 1 64 ? 7.242 3.061 -5.09 1 95.75 64 HIS B CA 1
ATOM 1469 C C . HIS B 1 64 ? 7.918 2.494 -3.848 1 95.75 64 HIS B C 1
ATOM 1471 O O . HIS B 1 64 ? 8.164 3.223 -2.883 1 95.75 64 HIS B O 1
ATOM 1477 N N . SER B 1 65 ? 8.219 1.244 -3.977 1 94.56 65 SER B N 1
ATOM 1478 C CA . SER B 1 65 ? 8.797 0.576 -2.812 1 94.56 65 SER B CA 1
ATOM 1479 C C . SER B 1 65 ? 10.25 0.984 -2.598 1 94.56 65 SER B C 1
ATOM 1481 O O . SER B 1 65 ? 11.008 1.108 -3.557 1 94.56 65 SER B O 1
ATOM 1483 N N . CYS B 1 66 ? 10.562 1.192 -1.389 1 93.56 66 CYS B N 1
ATOM 1484 C CA . CYS B 1 66 ? 11.938 1.49 -0.988 1 93.56 66 CYS B CA 1
ATOM 1485 C C . CYS B 1 66 ? 12.289 0.781 0.313 1 93.56 66 CYS B C 1
ATOM 1487 O O . CYS B 1 66 ? 12.648 1.427 1.299 1 93.56 66 CYS B O 1
ATOM 1489 N N . ALA B 1 67 ? 12.203 -0.541 0.255 1 90.81 67 ALA B N 1
ATOM 1490 C CA . ALA B 1 67 ? 12.5 -1.371 1.42 1 90.81 67 ALA B CA 1
ATOM 1491 C C . ALA B 1 67 ? 13.953 -1.225 1.845 1 90.81 67 ALA B C 1
ATOM 1493 O O . ALA B 1 67 ? 14.758 -0.618 1.132 1 90.81 67 ALA B O 1
ATOM 1494 N N . ARG B 1 68 ? 14.266 -1.725 2.99 1 88.31 68 ARG B N 1
ATOM 1495 C CA . ARG B 1 68 ? 15.641 -1.675 3.475 1 88.31 68 ARG B CA 1
ATOM 1496 C C . ARG B 1 68 ? 16.578 -2.391 2.516 1 88.31 68 ARG B C 1
ATOM 1498 O O . ARG B 1 68 ? 16.266 -3.469 2.012 1 88.31 68 ARG B O 1
ATOM 1505 N N . GLY B 1 69 ? 17.719 -1.659 2.234 1 87.75 69 GLY B N 1
ATOM 1506 C CA . GLY B 1 69 ? 18.703 -2.24 1.336 1 87.75 69 GLY B CA 1
ATOM 1507 C C . GLY B 1 69 ? 18.453 -1.914 -0.123 1 87.75 69 GLY B C 1
ATOM 1508 O O . GLY B 1 69 ? 19.281 -2.223 -0.987 1 87.75 69 GLY B O 1
ATOM 1509 N N . SER B 1 70 ? 17.266 -1.4 -0.402 1 90.12 70 SER B N 1
ATOM 1510 C CA . SER B 1 70 ? 16.922 -1.045 -1.776 1 90.12 70 SER B CA 1
ATOM 1511 C C . SER B 1 70 ? 17.859 0.043 -2.311 1 90.12 70 SER B C 1
ATOM 1513 O O . SER B 1 70 ? 18.125 1.027 -1.62 1 90.12 70 SER B O 1
ATOM 1515 N N . PRO B 1 71 ? 18.312 -0.042 -3.523 1 88.69 71 PRO B N 1
ATOM 1516 C CA . PRO B 1 71 ? 19.078 1.034 -4.141 1 88.69 71 PRO B CA 1
ATOM 1517 C C . PRO B 1 71 ? 18.266 2.303 -4.363 1 88.69 71 PRO B C 1
ATOM 1519 O O . PRO B 1 71 ? 18.828 3.387 -4.523 1 88.69 71 PRO B O 1
ATOM 1522 N N . LYS B 1 72 ? 16.969 2.154 -4.344 1 89 72 LYS B N 1
ATOM 1523 C CA . LYS B 1 72 ? 16.109 3.307 -4.574 1 89 72 LYS B CA 1
ATOM 1524 C C . LYS B 1 72 ? 16.234 4.324 -3.447 1 89 72 LYS B C 1
ATOM 1526 O O . LYS B 1 72 ? 15.875 5.492 -3.617 1 89 72 LYS B O 1
ATOM 1531 N N . ARG B 1 73 ? 16.609 3.82 -2.334 1 91.62 73 ARG B N 1
ATOM 1532 C CA . ARG B 1 73 ? 16.812 4.723 -1.203 1 91.62 73 ARG B CA 1
ATOM 1533 C C . ARG B 1 73 ? 17.891 5.758 -1.508 1 91.62 73 ARG B C 1
ATOM 1535 O O . ARG B 1 73 ? 17.781 6.91 -1.088 1 91.62 73 ARG B O 1
ATOM 1542 N N . GLN B 1 74 ? 18.875 5.348 -2.266 1 90.88 74 GLN B N 1
ATOM 1543 C CA . GLN B 1 74 ? 19.953 6.266 -2.66 1 90.88 74 GLN B CA 1
ATOM 1544 C C . GLN B 1 74 ? 19.422 7.332 -3.621 1 90.88 74 GLN B C 1
ATOM 1546 O O . GLN B 1 74 ? 19.859 8.484 -3.578 1 90.88 74 GLN B O 1
ATOM 1551 N N . GLU B 1 75 ? 18.469 6.879 -4.461 1 88.25 75 GLU B N 1
ATOM 1552 C CA . GLU B 1 75 ? 17.875 7.844 -5.375 1 88.25 75 GLU B CA 1
ATOM 1553 C C . GLU B 1 75 ? 17.141 8.953 -4.609 1 88.25 75 GLU B C 1
ATOM 1555 O O . GLU B 1 75 ? 17.281 10.133 -4.945 1 88.25 75 GLU B O 1
ATOM 1560 N N . ILE B 1 76 ? 16.391 8.555 -3.605 1 87.56 76 ILE B N 1
ATOM 1561 C CA . ILE B 1 76 ? 15.688 9.523 -2.777 1 87.56 76 ILE B CA 1
ATOM 1562 C C . ILE B 1 76 ? 16.688 10.398 -2.029 1 87.56 76 ILE B C 1
ATOM 1564 O O . ILE B 1 76 ? 16.516 11.617 -1.921 1 87.56 76 ILE B O 1
ATOM 1568 N N . PHE B 1 77 ? 17.734 9.766 -1.545 1 91.56 77 PHE B N 1
ATOM 1569 C CA . PHE B 1 77 ? 18.797 10.484 -0.843 1 91.56 77 PHE B CA 1
ATOM 1570 C C . PHE B 1 77 ? 19.422 11.531 -1.751 1 91.56 77 PHE B C 1
ATOM 1572 O O . PHE B 1 77 ? 19.625 12.68 -1.345 1 91.56 77 PHE B O 1
ATOM 1579 N N . LYS B 1 78 ? 19.75 11.148 -2.922 1 91.44 78 LYS B N 1
ATOM 1580 C CA . LYS B 1 78 ? 20.391 12.055 -3.871 1 91.44 78 LYS B CA 1
ATOM 1581 C C . LYS B 1 78 ? 19.453 13.211 -4.23 1 91.44 78 LYS B C 1
ATOM 1583 O O . LYS B 1 78 ? 19.906 14.359 -4.355 1 91.44 78 LYS B O 1
ATOM 1588 N N . LYS B 1 79 ? 18.219 12.906 -4.301 1 89.62 79 LYS B N 1
ATOM 1589 C CA . LYS B 1 79 ? 17.234 13.906 -4.707 1 89.62 79 LYS B CA 1
ATOM 1590 C C . LYS B 1 79 ? 16.938 14.867 -3.562 1 89.62 79 LYS B C 1
ATOM 1592 O O . LYS B 1 79 ? 16.766 16.078 -3.783 1 89.62 79 LYS B O 1
ATOM 1597 N N . HIS B 1 80 ? 16.938 14.406 -2.291 1 90.06 80 HIS B N 1
ATOM 1598 C CA . HIS B 1 80 ? 16.422 15.227 -1.199 1 90.06 80 HIS B CA 1
ATOM 1599 C C . HIS B 1 80 ? 17.484 15.453 -0.132 1 90.06 80 HIS B C 1
ATOM 1601 O O . HIS B 1 80 ? 17.281 16.234 0.8 1 90.06 80 HIS B O 1
ATOM 1607 N N . GLY B 1 81 ? 18.672 14.773 -0.312 1 90.94 81 GLY B N 1
ATOM 1608 C CA . GLY B 1 81 ? 19.781 14.93 0.622 1 90.94 81 GLY B CA 1
ATOM 1609 C C . GLY B 1 81 ? 19.656 14.031 1.839 1 90.94 81 GLY B C 1
ATOM 1610 O O . GLY B 1 81 ? 20.562 14 2.682 1 90.94 81 GLY B O 1
ATOM 1611 N N . LEU B 1 82 ? 18.484 13.391 1.975 1 88.94 82 LEU B N 1
ATOM 1612 C CA . LEU B 1 82 ? 18.234 12.422 3.037 1 88.94 82 LEU B CA 1
ATOM 1613 C C . LEU B 1 82 ? 17.266 11.336 2.562 1 88.94 82 LEU B C 1
ATOM 1615 O O . LEU B 1 82 ? 16.516 11.539 1.604 1 88.94 82 LEU B O 1
ATOM 1619 N N . PHE B 1 83 ? 17.484 10.211 3.203 1 90.31 83 PHE B N 1
ATOM 1620 C CA . PHE B 1 83 ? 16.438 9.227 2.984 1 90.31 83 PHE B CA 1
ATOM 1621 C C . PHE B 1 83 ? 15.383 9.305 4.086 1 90.31 83 PHE B C 1
ATOM 1623 O O . PHE B 1 83 ? 15.711 9.211 5.27 1 90.31 83 PHE B O 1
ATOM 1630 N N . GLN B 1 84 ? 14.211 9.555 3.639 1 93.06 84 GLN B N 1
ATOM 1631 C CA . GLN B 1 84 ? 13.062 9.547 4.543 1 93.06 84 GLN B CA 1
ATOM 1632 C C . GLN B 1 84 ? 11.82 8.992 3.854 1 93.06 84 GLN B C 1
ATOM 1634 O O . GLN B 1 84 ? 11.555 9.312 2.691 1 93.06 84 GLN B O 1
ATOM 1639 N N . ALA B 1 85 ? 11.141 8.078 4.539 1 94.06 85 ALA B N 1
ATOM 1640 C CA . ALA B 1 85 ? 9.852 7.547 4.102 1 94.06 85 ALA B CA 1
ATOM 1641 C C . ALA B 1 85 ? 8.836 7.559 5.242 1 94.06 85 ALA B C 1
ATOM 1643 O O . ALA B 1 85 ? 9.203 7.391 6.406 1 94.06 85 ALA B O 1
ATOM 1644 N N . PRO B 1 86 ? 7.613 7.801 4.977 1 96.62 86 PRO B N 1
ATOM 1645 C CA . PRO B 1 86 ? 6.988 7.957 3.662 1 96.62 86 PRO B CA 1
ATOM 1646 C C . PRO B 1 86 ? 7.254 9.328 3.039 1 96.62 86 PRO B C 1
ATOM 1648 O O . PRO B 1 86 ? 7.551 10.289 3.754 1 96.62 86 PRO B O 1
ATOM 1651 N N . TYR B 1 87 ? 7.27 9.328 1.792 1 97 87 TYR B N 1
ATOM 1652 C CA . TYR B 1 87 ? 7.312 10.523 0.956 1 97 87 TYR B CA 1
ATOM 1653 C C . TYR B 1 87 ? 6.211 10.492 -0.099 1 97 87 TYR B C 1
ATOM 1655 O O . TYR B 1 87 ? 5.961 9.445 -0.712 1 97 87 TYR B O 1
ATOM 1663 N N . ILE B 1 88 ? 5.434 11.656 -0.32 1 98.06 88 ILE B N 1
ATOM 1664 C CA . ILE B 1 88 ? 4.402 11.633 -1.351 1 98.06 88 ILE B CA 1
ATOM 1665 C C . ILE B 1 88 ? 4.645 12.773 -2.342 1 98.06 88 ILE B C 1
ATOM 1667 O O . ILE B 1 88 ? 5.254 13.789 -1.996 1 98.06 88 ILE B O 1
ATOM 1671 N N . GLU B 1 89 ? 4.258 12.57 -3.523 1 97.94 89 GLU B N 1
ATOM 1672 C CA . GLU B 1 89 ? 4.047 13.578 -4.562 1 97.94 89 GLU B CA 1
ATOM 1673 C C . GLU B 1 89 ? 2.621 13.516 -5.105 1 97.94 89 GLU B C 1
ATOM 1675 O O . GLU B 1 89 ? 2.166 12.461 -5.555 1 97.94 89 GLU B O 1
ATOM 1680 N N . ASP B 1 90 ? 1.927 14.656 -4.957 1 98.62 90 ASP B N 1
ATOM 1681 C CA . ASP B 1 90 ? 0.579 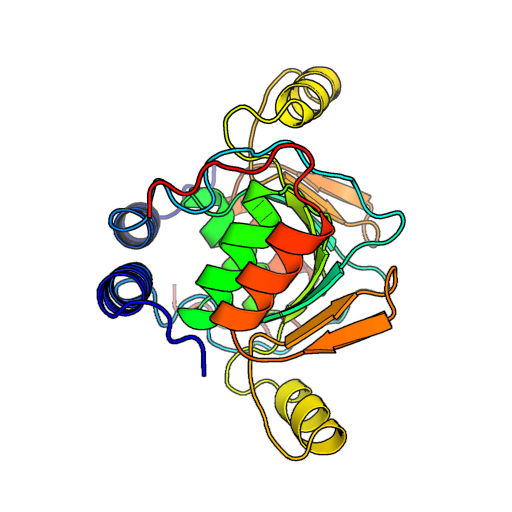14.758 -5.508 1 98.62 90 ASP B CA 1
ATOM 1682 C C . ASP B 1 90 ? 0.579 15.539 -6.816 1 98.62 90 ASP B C 1
ATOM 1684 O O . ASP B 1 90 ? 0.651 16.766 -6.812 1 98.62 90 ASP B O 1
ATOM 1688 N N . PRO B 1 91 ? 0.479 14.844 -7.895 1 98.5 91 PRO B N 1
ATOM 1689 C CA . PRO B 1 91 ? 0.532 15.539 -9.18 1 98.5 91 PRO B CA 1
ATOM 1690 C C . PRO B 1 91 ? -0.67 16.453 -9.414 1 98.5 91 PRO B C 1
ATOM 1692 O O . PRO B 1 91 ? -0.651 17.297 -10.32 1 98.5 91 PRO B O 1
ATOM 1695 N N . ASN B 1 92 ? -1.676 16.312 -8.672 1 98.44 92 ASN B N 1
ATOM 1696 C CA . ASN B 1 92 ? -2.9 17.078 -8.844 1 98.44 92 ASN B CA 1
ATOM 1697 C C . ASN B 1 92 ? -2.781 18.469 -8.219 1 98.44 92 ASN B C 1
ATOM 1699 O O . ASN B 1 92 ? -3.484 19.406 -8.617 1 98.44 92 ASN B O 1
ATOM 1703 N N . THR B 1 93 ? -1.921 18.641 -7.219 1 98.25 93 THR B N 1
ATOM 1704 C CA . THR B 1 93 ? -1.77 19.906 -6.52 1 98.25 93 THR B CA 1
ATOM 1705 C C . THR B 1 93 ? -0.333 20.406 -6.621 1 98.25 93 THR B C 1
ATOM 1707 O O . THR B 1 93 ? -0.057 21.578 -6.328 1 98.25 93 THR B O 1
ATOM 1710 N N . GLY B 1 94 ? 0.569 19.516 -6.953 1 98.19 94 GLY B N 1
ATOM 1711 C CA . GLY B 1 94 ? 1.978 19.875 -7 1 98.19 94 GLY B CA 1
ATOM 1712 C C . GLY B 1 94 ? 2.682 19.703 -5.668 1 98.19 94 GLY B C 1
ATOM 1713 O O . GLY B 1 94 ? 3.896 19.906 -5.574 1 98.19 94 GLY B O 1
ATOM 1714 N N . VAL B 1 95 ? 2.041 19.25 -4.645 1 98.06 95 VAL B N 1
ATOM 1715 C CA . VAL B 1 95 ? 2.594 19.125 -3.297 1 98.06 95 VAL B CA 1
ATOM 1716 C C . VAL B 1 95 ? 3.518 17.922 -3.225 1 98.06 95 VAL B C 1
ATOM 1718 O O . VAL B 1 95 ? 3.195 16.844 -3.756 1 98.06 95 VAL B O 1
ATOM 1721 N N . LYS B 1 96 ? 4.668 18.125 -2.682 1 97.19 96 LYS B N 1
ATOM 1722 C CA . LYS B 1 96 ? 5.66 17.109 -2.328 1 97.19 96 LYS B CA 1
ATOM 1723 C C . LYS B 1 96 ? 6.055 17.219 -0.857 1 97.19 96 LYS B C 1
ATOM 1725 O O . LYS B 1 96 ? 6.422 18.297 -0.385 1 97.19 96 LYS B O 1
ATOM 1730 N N . MET B 1 97 ? 5.934 16.125 -0.133 1 96.31 97 MET B N 1
ATOM 1731 C CA . MET B 1 97 ? 6.195 16.297 1.291 1 96.31 97 MET B CA 1
ATOM 1732 C C . MET B 1 97 ? 6.574 14.984 1.949 1 96.31 97 MET B C 1
ATOM 1734 O O . MET B 1 97 ? 6.273 13.914 1.421 1 96.31 97 MET B O 1
ATOM 1738 N N . PHE B 1 98 ? 7.32 15.188 3.119 1 95.44 98 PHE B N 1
ATOM 1739 C CA . PHE B 1 98 ? 7.645 14.102 4.035 1 95.44 98 PHE B CA 1
ATOM 1740 C C . PHE B 1 98 ? 6.766 14.164 5.277 1 95.44 98 PHE B C 1
ATOM 1742 O O . PHE B 1 98 ? 5.758 14.867 5.297 1 95.44 98 PHE B O 1
ATOM 1749 N N . GLU B 1 99 ? 7.109 13.297 6.289 1 94.62 99 GLU B N 1
ATOM 1750 C CA . GLU B 1 99 ? 6.5 13.258 7.613 1 94.62 99 GLU B CA 1
ATOM 1751 C C . GLU B 1 99 ? 5.078 12.703 7.551 1 94.62 99 GLU B C 1
ATOM 1753 O O . GLU B 1 99 ? 4.176 13.352 7.027 1 94.62 99 GLU B O 1
ATOM 1758 N N . SER B 1 100 ? 4.898 11.562 8.164 1 95.56 100 SER B N 1
ATOM 1759 C CA . SER B 1 100 ? 3.641 10.828 8.094 1 95.56 100 SER B CA 1
ATOM 1760 C C . SER B 1 100 ? 2.484 11.648 8.656 1 95.56 100 SER B C 1
ATOM 1762 O O . SER B 1 100 ? 1.401 11.688 8.07 1 95.56 100 SER B O 1
ATOM 1764 N N . ALA B 1 101 ? 2.674 12.367 9.766 1 95.19 101 ALA B N 1
ATOM 1765 C CA . ALA B 1 101 ? 1.605 13.172 10.359 1 95.19 101 ALA B CA 1
ATOM 1766 C C . ALA B 1 101 ? 1.186 14.305 9.422 1 95.19 101 ALA B C 1
ATOM 1768 O O . ALA B 1 101 ? -0.008 14.57 9.258 1 95.19 101 ALA B O 1
ATOM 1769 N N . GLU B 1 102 ? 2.146 14.922 8.836 1 96.62 102 GLU B N 1
ATOM 1770 C CA . GLU B 1 102 ? 1.858 16 7.902 1 96.62 102 GLU B CA 1
ATOM 1771 C C . GLU B 1 102 ? 1.184 15.477 6.637 1 96.62 102 GLU B C 1
ATOM 1773 O O . GLU B 1 102 ? 0.291 16.125 6.09 1 96.62 102 GLU B O 1
ATOM 1778 N N . ILE B 1 103 ? 1.661 14.352 6.152 1 97.88 103 ILE B N 1
ATOM 1779 C CA . ILE B 1 103 ? 1.055 13.719 4.984 1 97.88 103 ILE B CA 1
ATOM 1780 C C . ILE B 1 103 ? -0.418 13.43 5.266 1 97.88 103 ILE B C 1
ATOM 1782 O O . ILE B 1 103 ? -1.285 13.75 4.449 1 97.88 103 ILE B O 1
ATOM 1786 N N . VAL B 1 104 ? -0.726 12.875 6.43 1 96.62 104 VAL B N 1
ATOM 1787 C CA . VAL B 1 104 ? -2.1 12.539 6.789 1 96.62 104 VAL B CA 1
ATOM 1788 C C . VAL B 1 104 ? -2.943 13.812 6.84 1 96.62 104 VAL B C 1
ATOM 1790 O O . VAL B 1 104 ? -4.043 13.859 6.289 1 96.62 104 VAL B O 1
ATOM 1793 N N . GLU B 1 105 ? -2.404 14.805 7.527 1 96.38 105 GLU B N 1
ATOM 1794 C CA . GLU B 1 105 ? -3.113 16.078 7.617 1 96.38 105 GLU B CA 1
ATOM 1795 C C . GLU B 1 105 ? -3.379 16.656 6.23 1 96.38 105 GLU B C 1
ATOM 1797 O O . GLU B 1 105 ? -4.496 17.094 5.938 1 96.38 105 GLU B O 1
ATOM 1802 N N . TYR B 1 106 ? -2.434 16.641 5.387 1 98 106 TYR B N 1
ATOM 1803 C CA . TYR B 1 106 ? -2.553 17.156 4.031 1 98 106 TYR B CA 1
ATOM 1804 C C . TYR B 1 106 ? -3.619 16.406 3.244 1 98 106 TYR B C 1
ATOM 1806 O O . TYR B 1 106 ? -4.492 17.031 2.623 1 98 106 TYR B O 1
ATOM 1814 N N . LEU B 1 107 ? -3.545 15.086 3.215 1 97.69 107 LEU B N 1
ATOM 1815 C CA . LEU B 1 107 ? -4.477 14.266 2.453 1 97.69 107 LEU B CA 1
ATOM 1816 C C . LEU B 1 107 ? -5.91 14.492 2.922 1 97.69 107 LEU B C 1
ATOM 1818 O O . LEU B 1 107 ? -6.828 14.602 2.104 1 97.69 107 LEU B O 1
ATOM 1822 N N . ARG B 1 108 ? -6.055 14.57 4.18 1 95.69 108 ARG B N 1
ATOM 1823 C CA . ARG B 1 108 ? -7.398 14.766 4.707 1 95.69 108 ARG B CA 1
ATOM 1824 C C . ARG B 1 108 ? -7.922 16.156 4.383 1 95.69 108 ARG B C 1
ATOM 1826 O O . ARG B 1 108 ? -9.07 16.312 3.979 1 95.69 108 ARG B O 1
ATOM 1833 N N . ALA B 1 109 ? -7.137 17.156 4.594 1 95.81 109 ALA B N 1
ATOM 1834 C CA . ALA B 1 109 ? -7.543 18.516 4.301 1 95.81 109 ALA B CA 1
ATOM 1835 C C . ALA B 1 109 ? -7.871 18.688 2.822 1 95.81 109 ALA B C 1
ATOM 1837 O O . ALA B 1 109 ? -8.789 19.438 2.465 1 95.81 109 ALA B O 1
ATOM 1838 N N . THR B 1 110 ? -7.191 18.047 1.945 1 97.06 110 THR B N 1
ATOM 1839 C CA . THR B 1 110 ? -7.285 18.266 0.506 1 97.06 110 THR B CA 1
ATOM 1840 C C . THR B 1 110 ? -8.422 17.438 -0.094 1 97.06 110 THR B C 1
ATOM 1842 O O . THR B 1 110 ? -9.117 17.906 -1.001 1 97.06 110 THR B O 1
ATOM 1845 N N . TYR B 1 111 ? -8.664 16.219 0.442 1 96.88 111 TYR B N 1
ATOM 1846 C CA . TYR B 1 111 ? -9.477 15.297 -0.354 1 96.88 111 TYR B CA 1
ATOM 1847 C C . TYR B 1 111 ? -10.719 14.859 0.411 1 96.88 111 TYR B C 1
ATOM 1849 O O . TYR B 1 111 ? -11.625 14.258 -0.163 1 96.88 111 TYR B O 1
ATOM 1857 N N . THR B 1 112 ? -10.773 15.125 1.694 1 94.19 112 THR B N 1
ATOM 1858 C CA . THR B 1 112 ? -11.992 14.742 2.404 1 94.19 112 THR B CA 1
ATOM 1859 C C . THR B 1 112 ? -13.164 15.625 1.979 1 94.19 112 THR B C 1
ATOM 1861 O O . THR B 1 112 ? -13.016 16.844 1.855 1 94.19 112 THR B O 1
ATOM 1864 N N . LEU B 1 113 ? -14.266 15.148 1.525 1 88.62 113 LEU B N 1
ATOM 1865 C CA . LEU B 1 113 ? -15.445 15.922 1.152 1 88.62 113 LEU B CA 1
ATOM 1866 C C . LEU B 1 113 ? -16.219 16.359 2.391 1 88.62 113 LEU B C 1
ATOM 1868 O O . LEU B 1 113 ? -16.719 17.484 2.449 1 88.62 113 LEU B O 1
ATOM 1872 N N . TYR B 1 114 ? -16.5 15.398 3.291 1 72 114 TYR B N 1
ATOM 1873 C CA . TYR B 1 114 ? -17.219 15.805 4.5 1 72 114 TYR B CA 1
ATOM 1874 C C . TYR B 1 114 ? -16.266 15.859 5.695 1 72 114 TYR B C 1
ATOM 1876 O O . TYR B 1 114 ? -15.453 14.953 5.887 1 72 114 TYR B O 1
ATOM 1884 N N . PRO B 1 115 ? -16.062 17.141 6.234 1 57.03 115 PRO B N 1
ATOM 1885 C CA . PRO B 1 115 ? -15.156 17.25 7.383 1 57.03 115 PRO B CA 1
ATOM 1886 C C . PRO B 1 115 ? -15.352 16.125 8.398 1 57.03 115 PRO B C 1
ATOM 1888 O O . PRO B 1 115 ? -16.484 15.742 8.688 1 57.03 115 PRO B O 1
ATOM 1891 N N . GLN B 1 116 ? -14.555 15.148 8.391 1 52.25 116 GLN B N 1
ATOM 1892 C CA . GLN B 1 116 ? -14.648 14.172 9.469 1 52.25 116 GLN B CA 1
ATOM 1893 C C . GLN B 1 116 ? -14.57 14.852 10.828 1 52.25 116 GLN B C 1
ATOM 1895 O O . GLN B 1 116 ? -13.727 15.719 11.055 1 52.25 116 GLN B O 1
ATOM 1900 N N . TYR B 1 117 ? -15.656 15.258 11.414 1 44.34 117 TYR B N 1
ATOM 1901 C CA . TYR B 1 117 ? -15.562 15.758 12.781 1 44.34 117 TYR B CA 1
ATOM 1902 C C . TYR B 1 117 ? -14.586 14.914 13.602 1 44.34 117 TYR B C 1
ATOM 1904 O O . TYR B 1 117 ? -14.758 13.695 13.719 1 44.34 117 TYR B O 1
ATOM 1912 N N . GLN B 1 118 ? -13.336 15.055 13.383 1 39.03 118 GLN B N 1
ATOM 1913 C CA . GLN B 1 118 ? -12.359 14.484 14.305 1 39.03 118 GLN B CA 1
ATOM 1914 C C . GLN B 1 118 ? -12.836 14.633 15.75 1 39.03 118 GLN B C 1
ATOM 1916 O O . GLN B 1 118 ? -13.133 15.734 16.203 1 39.03 118 GLN B O 1
ATOM 1921 N N . ASN B 1 119 ? -13.547 13.68 16.234 1 34.56 119 ASN B N 1
ATOM 1922 C CA . ASN B 1 119 ? -13.57 13.773 17.703 1 34.56 119 ASN B CA 1
ATOM 1923 C C . ASN B 1 119 ? -12.172 13.898 18.281 1 34.56 119 ASN B C 1
ATOM 1925 O O . ASN B 1 119 ? -11.375 12.961 18.203 1 34.56 119 ASN B O 1
ATOM 1929 N N . LEU B 1 120 ? -11.375 14.883 17.906 1 26.25 120 LEU B N 1
ATOM 1930 C CA . LEU B 1 120 ? -10.352 15.266 18.875 1 26.25 120 LEU B CA 1
ATOM 1931 C C . LEU B 1 120 ? -10.977 15.602 20.219 1 26.25 120 LEU B C 1
ATOM 1933 O O . LEU B 1 120 ? -12.07 16.172 20.281 1 26.25 120 LEU B O 1
#

Nearest PDB structures (foldseek):
  4e8e-assembly1_C  TM=7.734E-01  e=3.424E-04  Bombyx mori
  3qav-assembly1_A  TM=8.633E-01  e=1.591E-03  Laternula elliptica
  3ay8-assembly1_A-2  TM=8.118E-01  e=1.400E-03  Bombyx mori
  3grx-assembly1_A  TM=7.990E-01  e=2.055E-03  Escherichia coli
  4tr0-assembly2_B  TM=7.908E-01  e=5.722E-03  Alkaliphilus oremlandii OhILAs

Secondary structure (DSSP, 8-state):
-----HHHHHHHHHHHHTTTTTTTB---BPPPSSPEEEEE-TT-HHHHHHHHHHHHTT--EEEEE--BT-THHHHHHHHHSS--SSEEE-TTT--EE--HHHHHHHHHHHHBSS------/-----HHHHHHHHHHHHTTTTTTTB---BPPPSSPEEEEE-TT-HHHHHHHHHHHHTT--EEEEE--BT-THHHHHHHHHSS--SSEEE-TTT--EE--HHHHHHHHHHHHBSS------

Sequence (240 aa):
MLSLGLFTTITAGLAMIWRVWKGSSYTVSKLPPQPIEIWAYEGSPFCKIAREALVELELPHLLHSCARGSPKRQEIFKKHGLFQAPYIEDPNTGVKMFESAEIVEYLRATYTLYPQYQNLMLSLGLFTTITAGLAMIWRVWKGSSYTVSKLPPQPIEIWAYEGSPFCKIAREALVELELPHLLHSCARGSPKRQEIFKKHGLFQAPYIEDPNTGVKMFESAEIVEYLRATYTLYPQYQNL

Radius of gyration: 16.93 Å; Cα contacts (8 Å, |Δi|>4): 485; chains: 2; bounding box: 41×44×40 Å

InterPro domains:
  IPR004045 Glutathione S-transferase, N-terminal [PF13417] (41-111)
  IPR004045 Glutathione S-transferase, N-terminal [PS50404] (34-115)
  IPR036249 Thioredoxin-like superfamily [SSF52833] (35-115)

Solvent-accessible surface area (backbone atoms only — not comparable to full-atom values): 12327 Å² total; per-residue (Å²): 126,75,66,65,54,70,67,55,54,51,35,36,43,55,17,36,60,69,40,41,68,56,12,23,41,53,43,71,42,58,75,65,95,51,56,33,34,34,36,32,34,65,44,34,44,48,23,44,54,34,48,21,47,37,22,16,40,43,43,41,27,37,37,40,36,45,16,50,89,32,70,54,40,54,54,44,18,69,74,69,76,46,74,71,68,26,29,39,40,32,79,80,78,68,52,67,48,56,53,34,46,53,46,38,52,49,52,48,71,71,24,44,68,59,82,70,78,66,85,117,127,75,65,63,53,70,68,54,52,50,34,35,42,55,18,36,58,70,41,41,68,56,13,22,41,54,44,71,43,58,75,64,95,52,57,33,34,33,38,31,32,64,45,34,43,47,21,44,55,34,49,21,46,36,21,16,40,44,42,42,26,36,38,38,36,45,16,51,89,32,70,56,40,52,55,44,18,71,75,69,76,45,74,72,67,24,29,39,39,32,79,81,79,67,52,69,50,58,53,36,46,53,44,38,52,49,52,47,71,72,27,44,68,61,82,70,78,67,85,117